Protein AF-A0A8C8ZAE6-F1 (afdb_monomer_lite)

InterPro domains:
  IPR008676 MRG [PTHR10880] (41-238)
  IPR026541 MRG domain [PF05712] (52-228)
  IPR038217 MRG, C-terminal domain superfamily [G3DSA:1.10.274.30] (67-239)

Secondary structure (DSSP, 8-state):
--------------------PPPPPPP-------------------PPP--------TTS--HHHHHTSPP------GGGHHHHHHHHHHHHTS-EEE-SS-SSBHHHHHHHHHHHHHHH---HHHHHHHHHHHHHHHHHHHHHIIIII--GGGHHHHHHHHHH-TT--HHHH-BHHHHHHHHHHHHHHHTTS---HHHHHHHHHHHHHHHHHHHHTHHHH--GGGEEEPPHHHHHHH-

Sequence (239 aa):
MRGAAPGKKTSGLQQKNVEVLPPPAALKHTFVAPGNGDGGSTSETPQPPRKKRARADPTVENEETFMNRVEVKVKIPEELKPWLVDDWDLITRQKQLFYLPAKKNVDSILEDYANYKKSRGNTDNKEYAVNEVVAGIKEYFNVMLGTQLLYKFERPQYAEILADHPDAPMSQVYGAPHLLRLFVRIGAMLAYTPLDEKSLALLLNYLHDFLKYLAKNSATLFSASDYEVAPPEYHRKAV

Radius of gyration: 27.78 Å; chains: 1; bounding box: 90×70×71 Å

Organism: Prolemur simus (NCBI:txid1328070)

pLDDT: mean 78.43, std 25.28, range [27.81, 98.69]

Structure (mmCIF, N/CA/C/O backbone):
data_AF-A0A8C8ZAE6-F1
#
_entry.id   AF-A0A8C8ZAE6-F1
#
loop_
_atom_site.group_PDB
_atom_site.id
_atom_site.type_symbol
_atom_site.label_atom_id
_atom_site.label_alt_id
_atom_site.label_comp_id
_atom_site.label_asym_id
_atom_site.label_entity_id
_atom_site.label_seq_id
_atom_site.pdbx_PDB_ins_code
_atom_site.Cartn_x
_atom_site.Cartn_y
_atom_site.Cartn_z
_atom_site.occupancy
_atom_site.B_iso_or_equiv
_atom_site.auth_seq_id
_atom_site.auth_comp_id
_atom_site.auth_asym_id
_atom_site.auth_atom_id
_atom_site.pdbx_PDB_model_num
ATOM 1 N N . MET A 1 1 ? 70.962 15.518 14.068 1.00 41.28 1 MET A N 1
ATOM 2 C CA . MET A 1 1 ? 70.310 15.072 12.814 1.00 41.28 1 MET A CA 1
ATOM 3 C C . MET A 1 1 ? 68.835 14.838 13.137 1.00 41.28 1 MET A C 1
ATOM 5 O O . MET A 1 1 ? 68.542 13.876 13.819 1.00 41.28 1 MET A O 1
ATOM 9 N N . ARG A 1 2 ? 67.938 15.833 13.060 1.00 39.47 2 ARG A N 1
ATOM 10 C CA . ARG A 1 2 ? 67.124 16.240 11.888 1.00 39.47 2 ARG A CA 1
ATOM 11 C C . ARG A 1 2 ? 66.843 15.111 10.888 1.00 39.47 2 ARG A C 1
ATOM 13 O O . ARG A 1 2 ? 67.758 14.671 10.208 1.00 39.47 2 ARG A O 1
ATOM 20 N N . GLY A 1 3 ? 65.566 14.743 10.784 1.00 35.16 3 GLY A N 1
ATOM 21 C CA . GLY A 1 3 ? 65.001 13.873 9.754 1.00 35.16 3 GLY A CA 1
ATOM 22 C C . GLY A 1 3 ? 63.481 13.805 9.904 1.00 35.16 3 GLY A C 1
ATOM 23 O O . GLY A 1 3 ? 62.972 12.977 10.645 1.00 35.16 3 GLY A O 1
ATOM 24 N N . ALA A 1 4 ? 62.784 14.743 9.262 1.00 34.44 4 ALA A N 1
ATOM 25 C CA . ALA A 1 4 ? 61.329 14.855 9.195 1.00 34.44 4 ALA A CA 1
ATOM 26 C C . ALA A 1 4 ? 60.795 14.232 7.894 1.00 34.44 4 ALA A C 1
ATOM 28 O O . ALA A 1 4 ? 61.466 14.352 6.872 1.00 34.44 4 ALA A O 1
ATOM 29 N N . ALA A 1 5 ? 59.583 13.661 7.925 1.00 41.69 5 ALA A N 1
ATOM 30 C CA . ALA A 1 5 ? 58.659 13.478 6.791 1.00 41.69 5 ALA A CA 1
ATOM 31 C C . ALA A 1 5 ? 57.352 12.793 7.269 1.00 41.69 5 ALA A C 1
ATOM 33 O O . ALA A 1 5 ? 57.394 12.075 8.266 1.00 41.69 5 ALA A O 1
ATOM 34 N N . PRO A 1 6 ? 56.232 12.846 6.520 1.00 45.19 6 PRO A N 1
ATOM 35 C CA . PRO A 1 6 ? 55.719 13.955 5.716 1.00 45.19 6 PRO A CA 1
ATOM 36 C C . PRO A 1 6 ? 54.216 14.235 5.965 1.00 45.19 6 PRO A C 1
ATOM 38 O O . PRO A 1 6 ? 53.450 13.393 6.432 1.00 45.19 6 PRO A O 1
ATOM 41 N N . GLY A 1 7 ? 53.786 15.446 5.601 1.00 33.97 7 GLY A N 1
ATOM 42 C CA . GLY A 1 7 ? 52.396 15.893 5.672 1.00 33.97 7 GLY A CA 1
ATOM 43 C C . GLY A 1 7 ? 51.478 15.242 4.631 1.00 33.97 7 GLY A C 1
ATOM 44 O O . GLY A 1 7 ? 51.861 15.024 3.481 1.00 33.97 7 GLY A O 1
ATOM 45 N N . LYS A 1 8 ? 50.226 14.996 5.032 1.00 39.09 8 LYS A N 1
ATOM 46 C CA . LYS A 1 8 ? 49.119 14.675 4.127 1.00 39.09 8 LYS A CA 1
ATOM 47 C C . LYS A 1 8 ? 48.299 15.934 3.860 1.00 39.09 8 LYS A C 1
ATOM 49 O O . LYS A 1 8 ? 47.669 16.485 4.756 1.00 39.09 8 LYS A O 1
ATOM 54 N N . LYS A 1 9 ? 48.336 16.362 2.597 1.00 35.44 9 LYS A N 1
ATOM 55 C CA . LYS A 1 9 ? 47.438 17.344 1.987 1.00 35.44 9 LYS A CA 1
ATOM 56 C C . LYS A 1 9 ? 46.021 16.765 1.956 1.00 35.44 9 LYS A C 1
ATOM 58 O O . LYS A 1 9 ? 45.820 15.711 1.358 1.00 35.44 9 LYS A O 1
ATOM 63 N N . THR A 1 10 ? 45.050 17.454 2.542 1.00 35.91 10 THR A N 1
ATOM 64 C CA . THR A 1 10 ? 43.630 17.245 2.242 1.00 35.91 10 THR A CA 1
ATOM 65 C C . THR A 1 10 ? 43.223 18.264 1.183 1.00 35.91 10 THR A C 1
ATOM 67 O O . THR A 1 10 ? 43.249 19.475 1.388 1.00 35.91 10 THR A O 1
ATOM 70 N N . SER A 1 11 ? 42.943 17.754 -0.011 1.00 36.69 11 SER A N 1
ATOM 71 C CA . SER A 1 11 ? 42.394 18.490 -1.144 1.00 36.69 11 SER A CA 1
ATOM 72 C C . SER A 1 11 ? 40.957 18.919 -0.846 1.00 36.69 11 SER A C 1
ATOM 74 O O . SER A 1 11 ? 40.130 18.083 -0.483 1.00 36.69 11 SER A O 1
ATOM 76 N N . GLY A 1 12 ? 40.664 20.208 -1.023 1.00 31.75 12 GLY A N 1
ATOM 77 C CA . GLY A 1 12 ? 39.308 20.742 -0.963 1.00 31.75 12 GLY A CA 1
ATOM 78 C C . GLY A 1 12 ? 38.432 20.166 -2.075 1.00 31.75 12 GLY A C 1
ATOM 79 O O . GLY A 1 12 ? 38.809 20.199 -3.246 1.00 31.75 12 GLY A O 1
ATOM 80 N N . LEU A 1 13 ? 37.260 19.648 -1.705 1.00 34.03 13 LEU A N 1
ATOM 81 C CA . LEU A 1 13 ? 36.180 19.386 -2.651 1.00 34.03 13 LEU A CA 1
ATOM 82 C C . LEU A 1 13 ? 35.333 20.651 -2.779 1.00 34.03 13 LEU A C 1
ATOM 84 O O . LEU A 1 13 ? 34.629 21.058 -1.858 1.00 34.03 13 LEU A O 1
ATOM 88 N N . GLN A 1 14 ? 35.435 21.263 -3.949 1.00 34.16 14 GLN A N 1
ATOM 89 C CA . GLN A 1 14 ? 34.612 22.369 -4.399 1.00 34.16 14 GLN A CA 1
ATOM 90 C C . GLN A 1 14 ? 33.238 21.815 -4.803 1.00 34.16 14 GLN A C 1
ATOM 92 O O . GLN A 1 14 ? 33.137 20.982 -5.703 1.00 34.16 14 GLN A O 1
ATOM 97 N N . GLN A 1 15 ? 32.185 22.255 -4.112 1.00 33.84 15 GLN A N 1
ATOM 98 C CA . GLN A 1 15 ? 30.796 21.981 -4.474 1.00 33.84 15 GLN A CA 1
ATOM 99 C C . GLN A 1 15 ? 30.504 22.624 -5.836 1.00 33.84 15 GLN A C 1
ATOM 101 O O . GLN A 1 15 ? 30.487 23.848 -5.961 1.00 33.84 15 GLN A O 1
ATOM 106 N N . LYS A 1 16 ? 30.293 21.805 -6.871 1.00 36.00 16 LYS A N 1
ATOM 107 C CA . LYS A 1 16 ? 29.707 22.265 -8.133 1.00 36.00 16 LYS A CA 1
ATOM 108 C C . LYS A 1 16 ? 28.188 22.224 -8.009 1.00 36.00 16 LYS A C 1
ATOM 110 O O . LYS A 1 16 ? 27.591 21.154 -7.931 1.00 36.00 16 LYS A O 1
ATOM 115 N N . ASN A 1 17 ? 27.617 23.422 -7.986 1.00 31.23 17 ASN A N 1
ATOM 116 C CA . ASN A 1 17 ? 26.204 23.717 -8.179 1.00 31.23 17 ASN A CA 1
ATOM 117 C C . ASN A 1 17 ? 25.726 23.074 -9.492 1.00 31.23 17 ASN A C 1
ATOM 119 O O . ASN A 1 17 ? 26.316 23.326 -10.543 1.00 31.23 17 ASN A O 1
ATOM 123 N N . VAL A 1 18 ? 24.685 22.243 -9.433 1.00 33.44 18 VAL A N 1
ATOM 124 C CA . VAL A 1 18 ? 23.991 21.743 -10.625 1.00 33.44 18 VAL A CA 1
ATOM 125 C C . VAL A 1 18 ? 22.827 22.688 -10.891 1.00 33.44 18 VAL A C 1
ATOM 127 O O . VAL A 1 18 ? 21.880 22.765 -10.114 1.00 33.44 18 VAL A O 1
ATOM 130 N N . GLU A 1 19 ? 22.957 23.448 -11.969 1.00 31.70 19 GLU A N 1
ATOM 131 C CA . GLU A 1 19 ? 21.953 24.364 -12.496 1.00 31.70 19 GLU A CA 1
ATOM 132 C C . GLU A 1 19 ? 20.791 23.551 -13.090 1.00 31.70 19 GLU A C 1
ATOM 134 O O . GLU A 1 19 ? 20.975 22.755 -14.012 1.00 31.70 19 GLU A O 1
ATOM 139 N N . VAL A 1 20 ? 19.600 23.693 -12.506 1.00 33.47 20 VAL A N 1
ATOM 140 C CA . VAL A 1 20 ? 18.377 23.009 -12.946 1.00 33.47 20 VAL A CA 1
ATOM 141 C C . VAL A 1 20 ? 17.722 23.851 -14.041 1.00 33.47 20 VAL A C 1
ATOM 143 O O . VAL A 1 20 ? 17.197 24.929 -13.775 1.00 33.47 20 VAL A O 1
ATOM 146 N N . LEU A 1 21 ? 17.758 23.351 -15.277 1.00 36.81 21 LEU A N 1
ATOM 147 C CA . LEU A 1 21 ? 17.016 23.904 -16.414 1.00 36.81 21 LEU A CA 1
ATOM 148 C C . LEU A 1 21 ? 15.500 23.666 -16.245 1.00 36.81 21 LEU A C 1
ATOM 150 O O . LEU A 1 21 ? 15.103 22.554 -15.884 1.00 36.81 21 LEU A O 1
ATOM 154 N N . PRO A 1 22 ? 14.639 24.662 -16.530 1.00 42.81 22 PRO A N 1
ATOM 155 C CA . PRO A 1 22 ? 13.190 24.495 -16.476 1.00 42.81 22 PRO A CA 1
ATOM 156 C C . PRO A 1 22 ? 12.644 23.711 -17.692 1.00 42.81 22 PRO A C 1
ATOM 158 O O . PRO A 1 22 ? 13.258 23.719 -18.763 1.00 42.81 22 PRO A O 1
ATOM 161 N N . PRO A 1 23 ? 11.486 23.036 -17.551 1.00 38.66 23 PRO A N 1
ATOM 162 C CA . PRO A 1 23 ? 10.911 22.189 -18.595 1.00 38.66 23 PRO A CA 1
ATOM 163 C C . PRO A 1 23 ? 10.315 22.998 -19.768 1.00 38.66 23 PRO A C 1
ATOM 165 O O . PRO A 1 23 ? 9.857 24.127 -19.573 1.00 38.66 23 PRO A O 1
ATOM 168 N N . PRO A 1 24 ? 10.286 22.430 -20.992 1.00 37.03 24 PRO A N 1
ATOM 169 C CA . PRO A 1 24 ? 9.825 23.127 -22.190 1.00 37.03 24 PRO A CA 1
ATOM 170 C C . PRO A 1 24 ? 8.299 23.300 -22.216 1.00 37.03 24 PRO A C 1
ATOM 172 O O . PRO A 1 24 ? 7.537 22.390 -21.892 1.00 37.03 24 PRO A O 1
ATOM 175 N N . ALA A 1 25 ? 7.863 24.490 -22.638 1.00 38.75 25 ALA A N 1
ATOM 176 C CA . ALA A 1 25 ? 6.463 24.876 -22.767 1.00 38.75 25 ALA A CA 1
ATOM 177 C C . ALA A 1 25 ? 5.723 24.041 -23.829 1.00 38.75 25 ALA A C 1
ATOM 179 O O . ALA A 1 25 ? 6.201 23.857 -24.949 1.00 38.75 25 ALA A O 1
ATOM 180 N N . ALA A 1 26 ? 4.524 23.574 -23.475 1.00 33.00 26 ALA A N 1
ATOM 181 C CA . ALA A 1 26 ? 3.636 22.825 -24.353 1.00 33.00 26 ALA A CA 1
ATOM 182 C C . ALA A 1 26 ? 3.187 23.658 -25.571 1.00 33.00 26 ALA A C 1
ATOM 184 O O . ALA A 1 26 ? 2.663 24.768 -25.444 1.00 33.00 26 ALA A O 1
ATOM 185 N N . LEU A 1 27 ? 3.374 23.072 -26.754 1.00 32.62 27 LEU A N 1
ATOM 186 C CA . LEU A 1 27 ? 2.912 23.549 -28.055 1.00 32.62 27 LEU A CA 1
ATOM 187 C C . LEU A 1 27 ? 1.379 23.643 -28.090 1.00 32.62 27 LEU A C 1
ATOM 189 O O . LEU A 1 27 ? 0.680 22.641 -27.945 1.00 32.62 27 LEU A O 1
ATOM 193 N N . LYS A 1 28 ? 0.846 24.844 -28.334 1.00 32.81 28 LYS A N 1
ATOM 194 C CA . LYS A 1 28 ? -0.568 25.044 -28.677 1.00 32.81 28 LYS A CA 1
ATOM 195 C C . LYS A 1 28 ? -0.739 24.851 -30.183 1.00 32.81 28 LYS A C 1
ATOM 197 O O . LYS A 1 28 ? -0.331 25.708 -30.960 1.00 32.81 28 LYS A O 1
ATOM 202 N N . HIS A 1 29 ? -1.352 23.743 -30.588 1.00 31.98 29 HIS A N 1
ATOM 203 C CA . HIS A 1 29 ? -1.852 23.565 -31.951 1.00 31.98 29 HIS A CA 1
ATOM 204 C C . HIS A 1 29 ? -3.151 24.366 -32.119 1.00 31.98 29 HIS A C 1
ATOM 206 O O . HIS A 1 29 ? -4.182 24.014 -31.548 1.00 31.98 29 HIS A O 1
ATOM 212 N N . THR A 1 30 ? -3.110 25.445 -32.900 1.00 30.81 30 THR A N 1
ATOM 213 C CA . THR A 1 30 ? -4.306 26.121 -33.416 1.00 30.81 30 THR A CA 1
ATOM 214 C C . THR A 1 30 ? -4.648 25.569 -34.797 1.00 30.81 30 THR A C 1
ATOM 216 O O . THR A 1 30 ? -3.820 25.554 -35.705 1.00 30.81 30 THR A O 1
ATOM 219 N N . PHE A 1 31 ? -5.884 25.097 -34.943 1.00 29.50 31 PHE A N 1
ATOM 220 C CA . PHE A 1 31 ? -6.493 24.692 -36.209 1.00 29.50 31 PHE A CA 1
ATOM 221 C C . PHE A 1 31 ? -6.904 25.953 -36.992 1.00 29.50 31 PHE A C 1
ATOM 223 O O . PHE A 1 31 ? -7.548 26.831 -36.418 1.00 29.50 31 PHE A O 1
ATOM 230 N N . VAL A 1 32 ? -6.561 26.053 -38.282 1.00 31.17 32 VAL A N 1
ATOM 231 C CA . VAL A 1 32 ? -7.052 27.113 -39.186 1.00 31.17 32 VAL A CA 1
ATOM 232 C C . VAL A 1 32 ? -7.419 26.512 -40.541 1.00 31.17 32 VAL A C 1
ATOM 234 O O . VAL A 1 32 ? -6.596 25.839 -41.155 1.00 31.17 32 VAL A O 1
ATOM 237 N N . ALA A 1 33 ? -8.629 26.815 -41.017 1.00 28.16 33 ALA A N 1
ATOM 238 C CA . ALA A 1 33 ? -9.035 26.823 -42.427 1.00 28.16 33 ALA A CA 1
ATOM 239 C C . ALA A 1 33 ? -10.330 27.672 -42.572 1.00 28.16 33 ALA A C 1
ATOM 241 O O . ALA A 1 33 ? -11.022 27.860 -41.571 1.00 28.16 33 ALA A O 1
ATOM 242 N N . PRO A 1 34 ? -10.735 28.125 -43.776 1.00 39.47 34 PRO A N 1
ATOM 243 C CA . PRO A 1 34 ? -10.047 29.137 -44.587 1.00 39.47 34 PRO A CA 1
ATOM 244 C C . PRO A 1 34 ? -10.991 30.264 -45.095 1.00 39.47 34 PRO A C 1
ATOM 246 O O . PRO A 1 34 ? -12.201 30.080 -45.175 1.00 39.47 34 PRO A O 1
ATOM 249 N N . GLY A 1 35 ? -10.413 31.382 -45.567 1.00 27.81 35 GLY A N 1
ATOM 250 C CA . GLY A 1 35 ? -10.917 32.090 -46.762 1.00 27.81 35 GLY A CA 1
ATOM 251 C C . GLY A 1 35 ? -11.422 33.545 -46.650 1.00 27.81 35 GLY A C 1
ATOM 252 O O . GLY A 1 35 ? -12.400 33.818 -45.967 1.00 27.81 35 GLY A O 1
ATOM 253 N N . ASN A 1 36 ? -10.808 34.387 -47.502 1.00 30.84 36 ASN A N 1
ATOM 254 C CA . ASN A 1 36 ? -11.275 35.613 -48.191 1.00 30.84 36 ASN A CA 1
ATOM 255 C C . ASN A 1 36 ? -11.014 37.029 -47.618 1.00 30.84 36 ASN A C 1
ATOM 257 O O . ASN A 1 36 ? -11.679 37.473 -46.693 1.00 30.84 36 ASN A O 1
ATOM 261 N N . GLY A 1 37 ? -10.167 37.782 -48.349 1.00 29.95 37 GLY A N 1
ATOM 262 C CA . GLY A 1 37 ? -10.599 38.987 -49.089 1.00 29.95 37 GLY A CA 1
ATOM 263 C C . GLY A 1 37 ? -10.326 40.386 -48.507 1.00 29.95 37 GLY A C 1
ATOM 264 O O . GLY A 1 37 ? -11.101 40.856 -47.691 1.00 29.95 37 GLY A O 1
ATOM 265 N N . ASP A 1 38 ? -9.296 41.045 -49.059 1.00 31.64 38 ASP A N 1
ATOM 266 C CA . ASP A 1 38 ? -9.090 42.490 -49.320 1.00 31.64 38 ASP A CA 1
ATOM 267 C C . ASP A 1 38 ? -9.228 43.597 -48.243 1.00 31.64 38 ASP A C 1
ATOM 269 O O . ASP A 1 38 ? -10.296 43.881 -47.719 1.00 31.64 38 ASP A O 1
ATOM 273 N N . GLY A 1 39 ? -8.137 44.377 -48.124 1.00 29.84 39 GLY A N 1
ATOM 274 C CA . GLY A 1 39 ? -8.159 45.831 -48.364 1.00 29.84 39 GLY A CA 1
ATOM 275 C C . GLY A 1 39 ? -8.361 46.808 -47.190 1.00 29.84 39 GLY A C 1
ATOM 276 O O . GLY A 1 39 ? -9.449 46.926 -46.651 1.00 29.84 39 G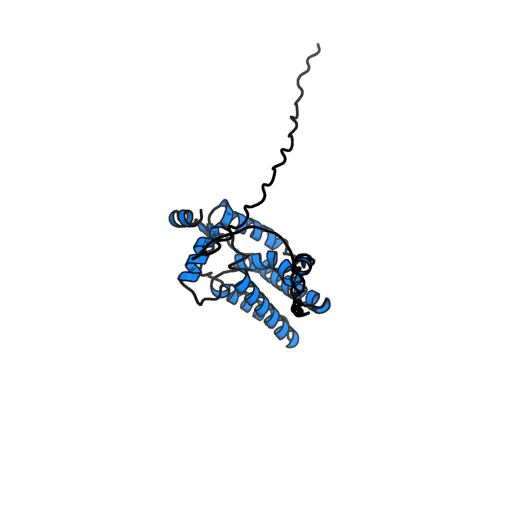LY A O 1
ATOM 277 N N . GLY A 1 40 ? -7.354 47.664 -46.944 1.00 27.83 40 GLY A N 1
ATOM 278 C CA . GLY A 1 40 ? -7.591 49.099 -46.681 1.00 27.83 40 GLY A CA 1
ATOM 279 C C . GLY A 1 40 ? -7.527 49.640 -45.238 1.00 27.83 40 GLY A C 1
ATOM 280 O O . GLY A 1 40 ? -8.463 49.524 -44.466 1.00 27.83 40 GLY A O 1
ATOM 281 N N . SER A 1 41 ? -6.408 50.319 -44.959 1.00 31.25 41 SER A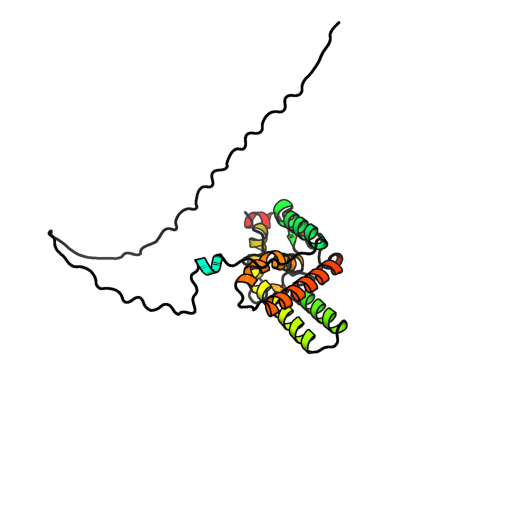 N 1
ATOM 282 C CA . SER A 1 41 ? -6.079 51.418 -44.020 1.00 31.25 41 SER A CA 1
ATOM 283 C C . SER A 1 41 ? -7.122 52.099 -43.086 1.00 31.25 41 SER A C 1
ATOM 285 O O . SER A 1 41 ? -8.259 52.364 -43.454 1.00 31.25 41 SER A O 1
ATOM 287 N N . THR A 1 42 ? -6.571 52.605 -41.964 1.00 31.38 42 THR A N 1
ATOM 288 C CA . THR A 1 42 ? -6.984 53.711 -41.049 1.00 31.38 42 THR A CA 1
ATOM 289 C C . THR A 1 42 ? -7.953 53.471 -39.866 1.00 31.38 42 THR A C 1
ATOM 291 O O . THR A 1 42 ? -9.160 53.366 -40.014 1.00 31.38 42 THR A O 1
ATOM 294 N N . SER A 1 43 ? -7.347 53.443 -38.665 1.00 36.12 43 SER A N 1
ATOM 295 C CA . SER A 1 43 ? -7.682 54.131 -37.392 1.00 36.12 43 SER A CA 1
ATOM 296 C C . SER A 1 43 ? -9.134 54.524 -37.029 1.00 36.12 43 SER A C 1
ATOM 298 O O . SER A 1 43 ? -9.664 55.462 -37.609 1.00 36.12 43 SER A O 1
ATOM 300 N N . GLU A 1 44 ? -9.676 53.918 -35.953 1.00 33.28 44 GLU A N 1
ATOM 301 C CA . GLU A 1 44 ? -10.118 54.530 -34.662 1.00 33.28 44 GLU A CA 1
ATOM 302 C C . GLU A 1 44 ? -11.295 53.786 -33.960 1.00 33.28 44 GLU A C 1
ATOM 304 O O . GLU A 1 44 ? -12.404 53.730 -34.479 1.00 33.28 44 GLU A O 1
ATOM 309 N N . THR A 1 45 ? -11.062 53.355 -32.697 1.00 40.88 45 THR A N 1
ATOM 310 C CA . THR A 1 45 ? -12.012 52.961 -31.596 1.00 40.88 45 THR A CA 1
ATOM 311 C C . THR A 1 45 ? -12.884 51.689 -31.794 1.00 40.88 45 THR A C 1
ATOM 313 O O . THR A 1 45 ? -13.029 51.285 -32.939 1.00 40.88 45 THR A O 1
ATOM 316 N N . PRO A 1 46 ? -13.466 50.986 -30.768 1.00 37.75 46 PRO A N 1
ATOM 317 C CA . PRO A 1 46 ? -13.688 51.296 -29.335 1.00 37.75 46 PRO A CA 1
ATOM 318 C C . PRO A 1 46 ? -13.374 50.148 -28.311 1.00 37.75 46 PRO A C 1
ATOM 320 O O . PRO A 1 46 ? -13.040 49.020 -28.664 1.00 37.75 46 PRO A O 1
ATOM 323 N N . GLN A 1 47 ? -13.488 50.435 -27.002 1.00 45.44 47 GLN A N 1
ATOM 324 C CA . GLN A 1 47 ? -13.297 49.479 -25.886 1.00 45.44 47 GLN A CA 1
ATOM 325 C C . GLN A 1 47 ? -14.285 48.286 -25.913 1.00 45.44 47 GLN A C 1
ATOM 327 O O . GLN A 1 47 ? -15.478 48.500 -26.137 1.00 45.44 47 GLN A O 1
ATOM 332 N N . PRO A 1 48 ? -13.856 47.047 -25.584 1.00 39.47 48 PRO A N 1
ATOM 333 C CA . PRO A 1 48 ? -14.755 45.897 -25.508 1.00 39.47 48 PRO A CA 1
ATOM 334 C C . PRO A 1 48 ? -15.496 45.787 -24.154 1.00 39.47 48 PRO A C 1
ATOM 336 O O . PRO A 1 48 ? -14.979 46.195 -23.109 1.00 39.47 48 PRO A O 1
ATOM 339 N N . PRO A 1 49 ? -16.709 45.199 -24.145 1.00 42.72 49 PRO A N 1
ATOM 340 C CA . PRO A 1 49 ? -17.612 45.195 -22.999 1.00 42.72 49 PRO A CA 1
ATOM 341 C C . PRO A 1 49 ? -17.142 44.242 -21.893 1.00 42.72 49 PRO A C 1
ATOM 343 O O . PRO A 1 49 ? -16.680 43.127 -22.145 1.00 42.72 49 PRO A O 1
ATOM 346 N N . ARG A 1 50 ? -17.317 44.674 -20.636 1.00 46.12 50 ARG A N 1
ATOM 347 C CA . ARG A 1 50 ? -17.075 43.880 -19.422 1.00 46.12 50 ARG A CA 1
ATOM 348 C C . ARG A 1 50 ? -17.837 42.550 -19.489 1.00 46.12 50 ARG A C 1
ATOM 350 O O . ARG A 1 50 ? -19.041 42.506 -19.237 1.00 46.12 50 ARG A O 1
ATOM 357 N N . LYS A 1 51 ? -17.127 41.448 -19.755 1.00 47.09 51 LYS A N 1
ATOM 358 C CA . LYS A 1 51 ? -17.631 40.091 -19.506 1.00 47.09 51 LYS A CA 1
ATOM 359 C C . LYS A 1 51 ? -17.927 39.962 -18.011 1.00 47.09 51 LYS A C 1
ATOM 361 O O . LYS A 1 51 ? -17.009 39.966 -17.191 1.00 47.09 51 LYS A O 1
ATOM 366 N N . LYS A 1 52 ? -19.212 39.849 -17.655 1.00 48.50 52 LYS A N 1
ATOM 367 C CA . LYS A 1 52 ? -19.643 39.349 -16.344 1.00 48.50 52 LYS A CA 1
ATOM 368 C C . LYS A 1 52 ? -18.988 37.980 -16.151 1.00 48.50 52 LYS A C 1
ATOM 370 O O . LYS A 1 52 ? -19.370 37.021 -16.816 1.00 48.50 52 LYS A O 1
ATOM 375 N N . ARG A 1 53 ? -17.971 37.912 -15.285 1.00 49.06 53 ARG A N 1
ATOM 376 C CA . ARG A 1 53 ? -17.422 36.650 -14.777 1.00 49.06 53 ARG A CA 1
ATOM 377 C C . ARG A 1 53 ? -18.600 35.843 -14.235 1.00 49.06 53 ARG A C 1
ATOM 379 O O . ARG A 1 53 ? -19.271 36.298 -13.308 1.00 49.06 53 ARG A O 1
ATOM 386 N N . ALA A 1 54 ? -18.864 34.687 -14.841 1.00 53.22 54 ALA A N 1
ATOM 387 C CA . ALA A 1 54 ? -19.688 33.667 -14.219 1.00 53.22 54 ALA A CA 1
ATOM 388 C C . ALA A 1 54 ? -19.094 33.413 -12.829 1.00 53.22 54 ALA A C 1
ATOM 390 O O . ALA A 1 54 ? -17.886 33.212 -12.690 1.00 53.22 54 ALA A O 1
ATOM 391 N N . ARG A 1 55 ? -19.929 33.569 -11.805 1.00 53.72 55 ARG A N 1
ATOM 392 C CA . ARG A 1 55 ? -19.560 33.366 -10.409 1.00 53.72 55 ARG A CA 1
ATOM 393 C C . ARG A 1 55 ? -19.112 31.909 -10.293 1.00 53.72 55 ARG A C 1
ATOM 395 O O . ARG A 1 55 ? -19.935 31.022 -10.490 1.00 53.72 55 ARG A O 1
ATOM 402 N N . ALA A 1 56 ? -17.815 31.688 -10.081 1.00 54.50 56 ALA A N 1
ATOM 403 C CA . ALA A 1 56 ? -17.301 30.365 -9.765 1.00 54.50 56 ALA A CA 1
ATOM 404 C C . ALA A 1 56 ? -18.051 29.850 -8.532 1.00 54.50 56 ALA A C 1
ATOM 406 O O . ALA A 1 56 ? -18.336 30.624 -7.610 1.00 54.50 56 ALA A O 1
ATOM 407 N N . ASP A 1 57 ? -18.430 28.578 -8.582 1.00 46.97 57 ASP A N 1
ATOM 408 C CA . ASP A 1 57 ? -19.101 27.888 -7.493 1.00 46.97 57 ASP A CA 1
ATOM 409 C C . ASP A 1 57 ? -18.250 28.037 -6.215 1.00 46.97 57 ASP A C 1
ATOM 411 O O . ASP A 1 57 ? -17.052 27.742 -6.259 1.00 46.97 57 ASP A O 1
ATOM 415 N N . PRO A 1 58 ? -18.798 28.539 -5.092 1.00 54.41 58 PRO A N 1
ATOM 416 C CA . PRO A 1 58 ? -18.038 28.771 -3.860 1.00 54.41 58 PRO A CA 1
ATOM 417 C C . PRO A 1 58 ? -17.469 27.492 -3.222 1.00 54.41 58 PRO A C 1
ATOM 419 O O . PRO A 1 58 ? -16.783 27.582 -2.208 1.00 54.41 58 PRO A O 1
ATOM 422 N N . THR A 1 59 ? -17.750 26.320 -3.794 1.00 60.22 59 THR A N 1
ATOM 423 C CA . THR A 1 59 ? -17.223 25.019 -3.366 1.00 60.22 59 THR A CA 1
ATOM 424 C C . THR A 1 59 ? -15.877 24.642 -3.995 1.00 60.22 59 THR A C 1
ATOM 426 O O . THR A 1 59 ? -15.232 23.714 -3.511 1.00 60.22 59 THR A O 1
ATOM 429 N N . VAL A 1 60 ? -15.416 25.345 -5.037 1.00 56.50 60 VAL A N 1
ATOM 430 C CA . VAL A 1 60 ? -14.117 25.066 -5.675 1.00 56.50 60 VAL A CA 1
ATOM 431 C C . VAL A 1 60 ? -13.052 25.990 -5.082 1.00 56.50 60 VAL A C 1
ATOM 433 O O . VAL A 1 60 ? -12.946 27.161 -5.453 1.00 56.50 60 VAL A O 1
ATOM 436 N N . GLU A 1 61 ? -12.275 25.476 -4.126 1.00 56.66 61 GLU A N 1
ATOM 437 C CA . GLU A 1 61 ? -11.123 26.190 -3.559 1.00 56.66 61 GLU A CA 1
ATOM 438 C C . GLU A 1 61 ? -10.013 26.404 -4.611 1.00 56.66 61 GLU A C 1
ATOM 440 O O . GLU A 1 61 ? -9.842 25.608 -5.533 1.00 56.66 61 GLU A O 1
ATOM 445 N N . ASN A 1 62 ? -9.250 27.497 -4.476 1.00 58.06 62 ASN A N 1
ATOM 446 C CA . ASN A 1 62 ? -8.142 27.845 -5.373 1.00 58.06 62 ASN A CA 1
ATOM 447 C C . ASN A 1 62 ? -7.029 26.774 -5.323 1.00 58.06 62 ASN A C 1
ATOM 449 O O . ASN A 1 62 ? -6.611 26.366 -4.240 1.00 58.06 62 ASN A O 1
ATOM 453 N N . GLU A 1 63 ? -6.508 26.362 -6.482 1.00 55.94 63 GLU A N 1
ATOM 454 C CA . GLU A 1 63 ? -5.543 25.255 -6.653 1.00 55.94 63 GLU A CA 1
ATOM 455 C C . GLU A 1 63 ? -4.230 25.465 -5.858 1.00 55.94 63 GLU A C 1
ATOM 457 O O . GLU A 1 63 ? -3.607 24.519 -5.378 1.00 55.94 63 GLU A O 1
ATOM 462 N N . GLU A 1 64 ? -3.843 26.719 -5.608 1.00 54.72 64 GLU A N 1
ATOM 463 C CA . GLU A 1 64 ? -2.712 27.061 -4.729 1.00 54.72 64 GLU A CA 1
ATOM 464 C C . GLU A 1 64 ? -3.015 26.862 -3.237 1.00 54.72 64 GLU A C 1
ATOM 466 O O . GLU A 1 64 ? -2.135 26.480 -2.469 1.00 54.72 64 GLU A O 1
ATOM 471 N N . THR A 1 65 ? -4.247 27.116 -2.790 1.00 57.34 65 THR A N 1
ATOM 472 C CA . THR A 1 65 ? -4.662 26.851 -1.400 1.00 57.34 65 THR A CA 1
ATOM 473 C C . THR A 1 65 ? -4.793 25.347 -1.159 1.00 57.34 65 THR A C 1
ATOM 475 O O . THR A 1 65 ? -4.500 24.866 -0.066 1.00 57.34 65 THR A O 1
ATOM 478 N N . PHE A 1 66 ? -5.145 24.604 -2.209 1.00 54.31 66 PHE A N 1
ATOM 479 C CA . PHE A 1 66 ? -5.147 23.147 -2.255 1.00 54.31 66 PHE A CA 1
ATOM 480 C C . PHE A 1 66 ? -3.724 22.584 -2.062 1.00 54.31 66 PHE A C 1
ATOM 482 O O . PHE A 1 66 ? -3.499 21.819 -1.129 1.00 54.31 66 PHE A O 1
ATOM 489 N N . MET A 1 67 ? -2.729 23.039 -2.834 1.00 55.72 67 MET A N 1
ATOM 490 C CA . MET A 1 67 ? -1.344 22.528 -2.765 1.00 55.72 67 MET A CA 1
ATOM 491 C C . MET A 1 67 ? -0.564 22.886 -1.485 1.00 55.72 67 MET A C 1
ATOM 493 O O . MET A 1 67 ? 0.448 22.253 -1.190 1.00 55.72 67 MET A O 1
ATOM 497 N N . ASN A 1 68 ? -1.008 23.887 -0.721 1.00 55.88 68 ASN A N 1
ATOM 498 C CA . ASN A 1 68 ? -0.305 24.377 0.473 1.00 55.88 68 ASN A CA 1
ATOM 499 C C . ASN A 1 68 ? -0.777 23.737 1.792 1.00 55.88 68 ASN A C 1
ATOM 501 O O . ASN A 1 68 ? -0.362 24.172 2.871 1.00 55.88 68 ASN A O 1
ATOM 505 N N . ARG A 1 69 ? -1.655 22.725 1.747 1.00 69.56 69 ARG A N 1
ATOM 506 C CA . ARG A 1 69 ? -2.111 22.047 2.966 1.00 69.56 69 ARG A CA 1
ATOM 507 C C . ARG A 1 69 ? -0.978 21.235 3.593 1.00 69.56 69 ARG A C 1
ATOM 509 O O . ARG A 1 69 ? -0.225 20.544 2.912 1.00 69.56 69 ARG A O 1
ATOM 516 N N . VAL A 1 70 ? -0.865 21.327 4.917 1.00 72.19 70 VAL A N 1
ATOM 517 C CA . VAL A 1 70 ? 0.168 20.624 5.686 1.00 72.19 70 VAL A CA 1
ATOM 518 C C . VAL A 1 70 ? -0.052 19.117 5.566 1.00 72.19 70 VAL A C 1
ATOM 520 O O . VAL A 1 70 ? -1.105 18.606 5.945 1.00 72.19 70 VAL A O 1
ATOM 523 N N . GLU A 1 71 ? 0.958 18.412 5.056 1.00 79.38 71 GLU A N 1
ATOM 524 C CA . GLU A 1 71 ? 0.939 16.958 4.922 1.00 79.38 71 GLU A CA 1
ATOM 525 C C . GLU A 1 71 ? 0.747 16.277 6.284 1.00 79.38 71 GLU A C 1
ATOM 527 O O . GLU A 1 71 ? 1.469 16.536 7.255 1.00 79.38 71 GLU A O 1
ATOM 532 N N . VAL A 1 72 ? -0.213 15.352 6.351 1.00 86.06 72 VAL A N 1
ATOM 533 C CA . VAL A 1 72 ? -0.454 14.563 7.556 1.00 86.06 72 VAL A CA 1
ATOM 534 C C . VAL A 1 72 ? 0.641 13.509 7.678 1.00 86.06 72 VAL A C 1
ATOM 536 O O . VAL A 1 72 ? 0.733 12.575 6.885 1.00 86.06 72 VAL A O 1
ATOM 539 N N . LYS A 1 73 ? 1.471 13.609 8.718 1.00 86.75 73 LYS A N 1
ATOM 540 C CA . LYS A 1 73 ? 2.591 12.681 8.905 1.00 86.75 73 LYS A CA 1
ATOM 541 C C . LYS A 1 73 ? 2.136 11.317 9.437 1.00 86.75 73 LYS A C 1
ATOM 543 O O . LYS A 1 73 ? 2.018 11.114 10.648 1.00 86.75 73 LYS A O 1
ATOM 548 N N . VAL A 1 74 ? 1.971 10.346 8.541 1.00 93.19 74 VAL A N 1
ATOM 549 C CA . VAL A 1 74 ? 1.837 8.926 8.904 1.00 93.19 74 VAL A CA 1
ATOM 550 C C . VAL A 1 74 ? 3.210 8.386 9.324 1.00 93.19 74 VAL A C 1
ATOM 552 O O . VAL A 1 74 ? 4.200 8.532 8.611 1.00 93.19 74 VAL A O 1
ATOM 555 N N . LYS A 1 75 ? 3.304 7.791 10.519 1.00 94.94 75 LYS A N 1
ATOM 556 C CA . LYS A 1 75 ? 4.567 7.266 11.055 1.00 94.94 75 LYS A CA 1
ATOM 557 C C . LYS A 1 75 ? 4.732 5.800 10.666 1.00 94.94 75 LYS A C 1
ATOM 559 O O . LYS A 1 75 ? 4.018 4.948 11.186 1.00 94.94 75 LYS A O 1
ATOM 564 N N . ILE A 1 76 ? 5.701 5.517 9.799 1.00 97.12 76 ILE A N 1
ATOM 565 C CA . ILE A 1 76 ? 6.097 4.145 9.464 1.00 97.12 76 ILE A CA 1
ATOM 566 C C . ILE A 1 76 ? 6.901 3.542 10.635 1.00 97.12 76 ILE A C 1
ATOM 568 O O . ILE A 1 76 ? 7.859 4.186 11.079 1.00 97.12 76 ILE A O 1
ATOM 572 N N . PRO A 1 77 ? 6.532 2.346 11.138 1.00 97.38 77 PRO A N 1
ATOM 573 C CA . PRO A 1 77 ? 7.311 1.604 12.130 1.00 97.38 77 PRO A CA 1
ATOM 574 C C . PRO A 1 77 ? 8.765 1.396 11.692 1.00 97.38 77 PRO A C 1
ATOM 576 O O . PRO A 1 77 ? 9.031 1.190 10.507 1.00 97.38 77 PRO A O 1
ATOM 579 N N . GLU A 1 78 ? 9.708 1.445 12.635 1.00 96.19 78 GLU A N 1
ATOM 580 C CA . GLU A 1 78 ? 11.145 1.337 12.333 1.00 96.19 78 GLU A CA 1
ATOM 581 C C . GLU A 1 78 ? 11.484 -0.009 11.686 1.00 96.19 78 GLU A C 1
ATOM 58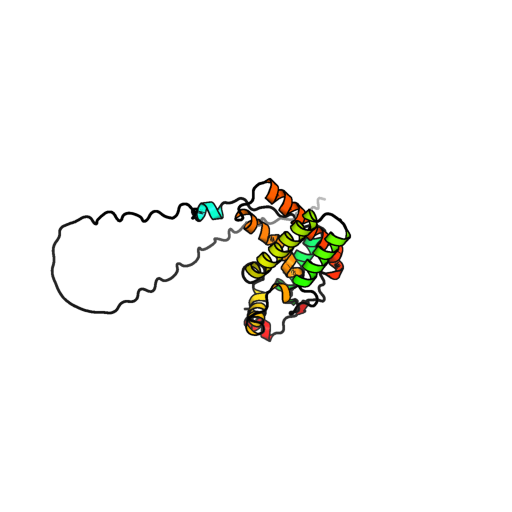3 O O . GLU A 1 78 ? 12.316 -0.075 10.790 1.00 96.19 78 GLU A O 1
ATOM 588 N N . GLU A 1 79 ? 10.762 -1.060 12.066 1.00 96.00 79 GLU A N 1
ATOM 589 C CA . GLU A 1 79 ? 10.915 -2.425 11.567 1.00 96.00 79 GLU A CA 1
ATOM 590 C C . GLU A 1 79 ? 10.550 -2.558 10.081 1.00 96.00 79 GLU A C 1
ATOM 592 O O . GLU A 1 79 ? 11.019 -3.470 9.408 1.00 96.00 79 GLU A O 1
ATOM 597 N N . LEU A 1 80 ? 9.718 -1.651 9.556 1.00 97.69 80 LEU A N 1
ATOM 598 C CA . LEU A 1 80 ? 9.275 -1.657 8.158 1.00 97.69 80 LEU A CA 1
ATOM 599 C C . LEU A 1 80 ? 10.127 -0.763 7.252 1.00 97.69 80 LEU A C 1
ATOM 601 O O . LEU A 1 80 ? 10.030 -0.858 6.030 1.00 97.69 80 LEU A O 1
ATOM 605 N N . LYS A 1 81 ? 10.973 0.103 7.817 1.00 97.38 81 LYS A N 1
ATOM 606 C CA . LYS A 1 81 ? 11.832 0.983 7.016 1.00 97.38 81 LYS A CA 1
ATOM 607 C C . LYS A 1 81 ? 12.907 0.222 6.233 1.00 97.38 81 LYS A C 1
ATOM 609 O O . LYS A 1 81 ? 13.055 0.546 5.057 1.00 97.38 81 LYS A O 1
ATOM 614 N N . PRO A 1 82 ? 13.616 -0.779 6.799 1.00 97.69 82 PRO A N 1
ATOM 615 C CA . PRO A 1 82 ? 14.548 -1.594 6.024 1.00 97.69 82 PRO A CA 1
ATOM 616 C C . PRO A 1 82 ? 13.869 -2.256 4.825 1.00 97.69 82 PRO A C 1
ATOM 618 O O . PRO A 1 82 ? 14.380 -2.162 3.718 1.00 97.69 82 PRO A O 1
ATOM 621 N N . TRP A 1 83 ? 12.653 -2.783 5.010 1.00 97.56 83 TRP A N 1
ATOM 622 C CA . TRP A 1 83 ? 11.876 -3.383 3.923 1.00 97.56 83 TRP A CA 1
ATOM 623 C C . TRP A 1 83 ? 11.568 -2.410 2.781 1.00 97.56 83 TRP A C 1
ATOM 625 O O . TRP A 1 83 ? 11.630 -2.808 1.625 1.00 97.56 83 TRP A O 1
ATOM 635 N N . LEU A 1 84 ? 11.273 -1.138 3.076 1.00 97.75 84 LEU A N 1
ATOM 636 C CA . LEU A 1 84 ? 11.082 -0.109 2.042 1.00 97.75 84 LEU A CA 1
ATOM 637 C C . LEU A 1 84 ? 12.373 0.200 1.272 1.00 97.75 84 LEU A C 1
ATOM 639 O O . LEU A 1 84 ? 12.324 0.490 0.078 1.00 97.75 84 LEU A O 1
ATOM 643 N N . VAL A 1 85 ? 13.520 0.174 1.955 1.00 97.88 85 VAL A N 1
ATOM 644 C CA . VAL A 1 85 ? 14.828 0.389 1.321 1.00 97.88 85 VAL A CA 1
ATOM 645 C C . VAL A 1 85 ? 15.190 -0.802 0.435 1.00 97.88 85 VAL A C 1
ATOM 647 O O . VAL A 1 85 ? 15.607 -0.596 -0.704 1.00 97.88 85 VAL A O 1
ATOM 650 N N . ASP A 1 86 ? 14.981 -2.021 0.928 1.00 97.56 86 ASP A N 1
ATOM 651 C CA . ASP A 1 86 ? 15.248 -3.256 0.191 1.00 97.56 86 ASP A CA 1
ATOM 652 C C . ASP A 1 86 ? 14.335 -3.380 -1.034 1.00 97.56 86 ASP A C 1
ATOM 654 O O . ASP A 1 86 ? 14.817 -3.650 -2.128 1.00 97.56 86 ASP A O 1
ATOM 658 N N . ASP A 1 87 ? 13.037 -3.104 -0.888 1.00 98.06 87 ASP A N 1
ATOM 659 C CA . ASP A 1 87 ? 12.076 -3.059 -1.997 1.00 98.06 87 ASP A CA 1
ATOM 660 C C . ASP A 1 87 ? 12.498 -2.050 -3.081 1.00 98.06 87 ASP A C 1
ATOM 662 O O . ASP A 1 87 ? 12.556 -2.375 -4.271 1.00 98.06 87 ASP A O 1
ATOM 666 N N . TRP A 1 88 ? 12.889 -0.836 -2.677 1.00 97.88 88 TRP A N 1
ATOM 667 C CA . TRP A 1 88 ? 13.426 0.150 -3.612 1.00 97.88 88 TRP A CA 1
ATOM 668 C C . TRP A 1 88 ? 14.688 -0.354 -4.329 1.00 97.88 88 TRP A C 1
ATOM 670 O O . TRP A 1 88 ? 14.812 -0.167 -5.544 1.00 97.88 88 TRP A O 1
ATOM 680 N N . ASP A 1 89 ? 15.622 -0.991 -3.620 1.00 98.00 89 ASP A N 1
ATOM 681 C CA . ASP A 1 89 ? 16.863 -1.518 -4.199 1.00 98.00 89 ASP A CA 1
ATOM 682 C C . ASP A 1 89 ? 16.593 -2.672 -5.178 1.00 98.00 89 ASP A C 1
ATOM 684 O O . ASP A 1 89 ? 17.098 -2.649 -6.307 1.00 98.00 89 ASP A O 1
ATOM 688 N N . LEU A 1 90 ? 15.731 -3.621 -4.798 1.00 98.12 90 LEU A N 1
ATOM 689 C CA . LEU A 1 90 ? 15.317 -4.763 -5.616 1.00 98.12 90 LEU A CA 1
ATOM 690 C C . LEU A 1 90 ? 14.753 -4.301 -6.963 1.00 98.12 90 LEU A C 1
ATOM 692 O O . LEU A 1 90 ? 15.224 -4.738 -8.017 1.00 98.12 90 LEU A O 1
ATOM 696 N N . ILE A 1 91 ? 13.812 -3.355 -6.949 1.00 97.50 91 ILE A N 1
ATOM 697 C CA . ILE A 1 91 ? 13.177 -2.868 -8.177 1.00 97.50 91 ILE A CA 1
ATOM 698 C C . ILE A 1 91 ? 14.110 -1.952 -8.977 1.00 97.50 91 ILE A C 1
ATOM 700 O O . ILE A 1 91 ? 14.289 -2.105 -10.190 1.00 97.50 91 ILE A O 1
ATOM 704 N N . THR A 1 92 ? 14.701 -0.945 -8.330 1.00 95.12 92 THR A N 1
ATOM 705 C CA . THR A 1 92 ? 15.362 0.142 -9.066 1.00 95.12 92 THR A CA 1
ATOM 706 C C . THR A 1 92 ? 16.807 -0.170 -9.430 1.00 95.12 92 THR A C 1
ATOM 708 O O . THR A 1 92 ? 17.245 0.225 -10.519 1.00 95.12 92 THR A O 1
ATOM 711 N N . ARG A 1 93 ? 17.540 -0.892 -8.575 1.00 95.12 93 ARG A N 1
ATOM 712 C CA . ARG A 1 93 ? 18.966 -1.197 -8.763 1.00 95.12 93 ARG A CA 1
ATOM 713 C C . ARG A 1 93 ? 19.187 -2.620 -9.251 1.00 95.12 93 ARG A C 1
ATOM 715 O O . ARG A 1 93 ? 19.903 -2.790 -10.233 1.00 95.12 93 ARG A O 1
ATOM 722 N N . GLN A 1 94 ? 18.545 -3.606 -8.631 1.00 96.31 94 GLN A N 1
ATOM 723 C CA . GLN A 1 94 ? 18.723 -5.017 -8.991 1.00 96.31 94 GLN A CA 1
ATOM 724 C C . GLN A 1 94 ? 17.860 -5.463 -10.177 1.00 96.31 94 GLN A C 1
ATOM 726 O O . GLN A 1 94 ? 18.061 -6.560 -10.689 1.00 96.31 94 GLN A O 1
ATOM 731 N N . LYS A 1 95 ? 16.946 -4.602 -10.648 1.00 96.62 95 LYS A N 1
ATOM 732 C CA . LYS A 1 95 ? 16.064 -4.868 -11.799 1.00 96.62 95 LYS A CA 1
ATOM 733 C C . LYS A 1 95 ? 15.224 -6.127 -11.609 1.00 96.62 95 LYS A C 1
ATOM 735 O O . LYS A 1 95 ? 14.960 -6.861 -12.559 1.00 96.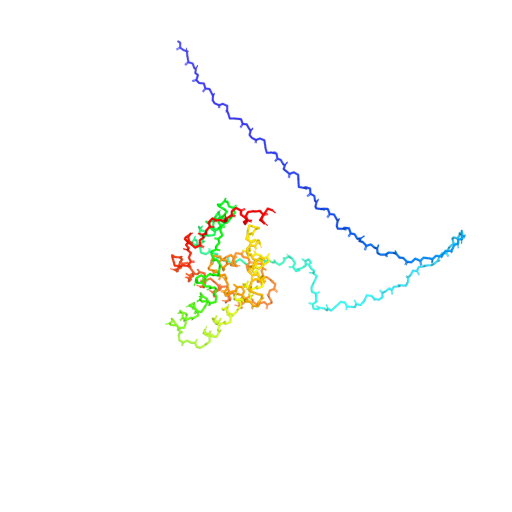62 95 LYS A O 1
ATOM 740 N N . GLN A 1 96 ? 14.804 -6.355 -10.373 1.00 97.69 96 GLN A N 1
ATOM 741 C CA . GLN A 1 96 ? 13.825 -7.373 -10.057 1.00 97.69 96 GLN A CA 1
ATOM 742 C C . GLN A 1 96 ? 12.409 -6.798 -10.150 1.00 97.69 96 GLN A C 1
ATOM 744 O O . GLN A 1 96 ? 12.212 -5.582 -10.118 1.00 97.69 96 GLN A O 1
ATOM 749 N N . LEU A 1 97 ? 11.425 -7.674 -10.284 1.00 97.88 97 LEU A N 1
ATOM 750 C CA . LEU A 1 97 ? 10.004 -7.358 -10.261 1.00 97.88 97 LEU A CA 1
ATOM 751 C C . LEU A 1 97 ? 9.316 -8.263 -9.257 1.00 97.88 97 LEU A C 1
ATOM 753 O O . LEU A 1 97 ? 9.704 -9.415 -9.088 1.00 97.88 97 LEU A O 1
ATOM 757 N N . PHE A 1 98 ? 8.281 -7.743 -8.612 1.00 98.06 98 PHE A N 1
ATOM 758 C CA . PHE A 1 98 ? 7.435 -8.549 -7.745 1.00 98.06 98 PHE A CA 1
ATOM 759 C C . PHE A 1 98 ? 6.598 -9.524 -8.586 1.00 98.06 98 PHE A C 1
ATOM 761 O O . PHE A 1 98 ? 6.102 -9.141 -9.652 1.00 98.06 98 PHE A O 1
ATOM 768 N N . TYR A 1 99 ? 6.412 -10.761 -8.117 1.00 97.25 99 TYR A N 1
ATOM 769 C CA . TYR A 1 99 ? 5.554 -11.727 -8.808 1.00 97.25 99 TYR A CA 1
ATOM 770 C C . TYR A 1 99 ? 4.095 -11.270 -8.793 1.00 97.25 99 TYR A C 1
ATOM 772 O O . TYR A 1 99 ? 3.491 -11.105 -7.730 1.00 97.25 99 TYR A O 1
ATOM 780 N N . LEU A 1 100 ? 3.516 -11.122 -9.984 1.00 96.88 100 LEU A N 1
ATOM 781 C CA . LEU A 1 100 ? 2.101 -10.828 -10.172 1.00 96.88 100 LEU A CA 1
ATOM 782 C C . LEU A 1 100 ? 1.438 -11.935 -11.008 1.00 96.88 100 LEU A C 1
ATOM 784 O O . LEU A 1 100 ? 2.049 -12.390 -11.976 1.00 96.88 100 LEU A O 1
ATOM 788 N N . PRO A 1 101 ? 0.199 -12.345 -10.675 1.00 96.75 101 PRO A N 1
ATOM 789 C CA . PRO A 1 101 ? -0.585 -11.920 -9.509 1.00 96.75 101 PRO A CA 1
ATOM 790 C C . PRO A 1 101 ? 0.029 -12.356 -8.165 1.00 96.75 101 PRO A C 1
ATOM 792 O O . PRO A 1 101 ? 0.655 -13.410 -8.057 1.00 96.75 101 PRO A O 1
ATOM 795 N N . ALA A 1 102 ? -0.141 -11.534 -7.130 1.00 97.38 102 ALA A N 1
ATOM 796 C CA . ALA A 1 102 ? 0.441 -11.757 -5.813 1.00 97.38 102 ALA A CA 1
ATOM 797 C C . ALA A 1 102 ? -0.133 -13.014 -5.142 1.00 97.38 102 ALA A C 1
ATOM 799 O O . ALA A 1 102 ? -1.349 -13.166 -5.029 1.00 97.38 102 ALA A O 1
ATOM 800 N N . LYS A 1 103 ? 0.738 -13.868 -4.582 1.00 95.25 103 LYS A N 1
ATOM 801 C CA . LYS A 1 103 ? 0.322 -15.054 -3.800 1.00 95.25 103 LYS A CA 1
ATOM 802 C C . LYS A 1 103 ? -0.581 -14.683 -2.618 1.00 95.25 103 LYS A C 1
ATOM 804 O O . LYS A 1 103 ? -1.540 -15.387 -2.318 1.00 95.25 103 LYS A O 1
ATOM 809 N N . LYS A 1 104 ? -0.255 -13.579 -1.940 1.00 97.38 104 LYS A N 1
ATOM 810 C CA . LYS A 1 104 ? -1.060 -12.967 -0.880 1.00 97.38 104 LYS A CA 1
ATOM 811 C C . LYS A 1 104 ? -1.342 -11.519 -1.275 1.00 97.38 104 LYS A C 1
ATOM 813 O O . LYS A 1 104 ? -0.479 -10.652 -1.134 1.00 97.38 104 LYS A O 1
ATOM 818 N N . ASN A 1 105 ? -2.531 -11.287 -1.823 1.00 98.25 105 ASN A N 1
ATOM 819 C CA . ASN A 1 105 ? -2.936 -9.976 -2.318 1.00 98.25 105 ASN A CA 1
ATOM 820 C C . ASN A 1 105 ? -3.402 -9.032 -1.196 1.00 98.25 105 ASN A C 1
ATOM 822 O O . ASN A 1 105 ? -3.638 -9.454 -0.059 1.00 98.25 105 ASN A O 1
ATOM 826 N N . VAL A 1 106 ? -3.527 -7.742 -1.517 1.00 98.56 106 VAL A N 1
ATOM 827 C CA . VAL A 1 106 ? -3.961 -6.701 -0.570 1.00 98.56 106 VAL A CA 1
ATOM 828 C C . VAL A 1 106 ? -5.328 -7.013 0.026 1.00 98.56 106 VAL A C 1
ATOM 830 O O . VAL A 1 106 ? -5.494 -6.871 1.235 1.00 98.56 106 VAL A O 1
ATOM 833 N N . ASP A 1 107 ? -6.277 -7.488 -0.782 1.00 98.38 107 ASP A N 1
ATOM 834 C CA . ASP A 1 107 ? -7.607 -7.884 -0.305 1.00 98.38 107 ASP A CA 1
ATOM 835 C C . ASP A 1 107 ? -7.520 -8.904 0.839 1.00 98.38 107 ASP A C 1
ATOM 837 O O . ASP A 1 107 ? -8.104 -8.689 1.902 1.00 98.38 107 ASP A O 1
ATOM 841 N N . SER A 1 108 ? -6.705 -9.945 0.663 1.00 98.31 108 SER A N 1
ATOM 842 C CA . SER A 1 108 ? -6.496 -10.982 1.675 1.00 98.31 108 SER A CA 1
ATOM 843 C C . SER A 1 108 ? -5.805 -10.445 2.933 1.00 98.31 108 SER A C 1
ATOM 845 O O . SER A 1 108 ? -6.111 -10.876 4.039 1.00 98.31 108 SER A O 1
ATOM 847 N N . ILE A 1 109 ? -4.853 -9.516 2.792 1.00 98.50 109 ILE A N 1
ATOM 848 C CA . ILE A 1 109 ? -4.141 -8.912 3.936 1.00 98.50 109 ILE A CA 1
ATOM 849 C C . ILE A 1 109 ? -5.093 -8.043 4.765 1.00 98.50 109 ILE A C 1
ATOM 851 O O . ILE A 1 109 ? -5.063 -8.064 5.997 1.00 98.50 109 ILE A O 1
ATOM 855 N N . LEU A 1 110 ? -5.935 -7.265 4.087 1.00 98.38 110 LEU A N 1
ATOM 856 C CA . LEU A 1 110 ? -6.926 -6.410 4.727 1.00 98.38 110 LEU A CA 1
ATOM 857 C C . LEU A 1 110 ? -8.003 -7.231 5.444 1.00 98.38 110 LEU A C 1
ATOM 859 O O . LEU A 1 110 ? -8.391 -6.885 6.562 1.00 98.38 110 LEU A O 1
ATOM 863 N N . GLU A 1 111 ? -8.441 -8.333 4.836 1.00 97.62 111 GLU A N 1
ATOM 864 C CA . GLU A 1 111 ? -9.365 -9.283 5.454 1.00 97.62 111 GLU A CA 1
ATOM 865 C C . GLU A 1 111 ? -8.753 -9.944 6.699 1.00 97.62 111 GLU A C 1
ATOM 867 O O . GLU A 1 111 ? -9.378 -9.945 7.765 1.00 97.62 111 GLU A O 1
ATOM 872 N N . ASP A 1 112 ? -7.509 -10.427 6.615 1.00 97.44 112 ASP A N 1
ATOM 873 C CA . ASP A 1 112 ? -6.802 -11.010 7.762 1.00 97.44 112 ASP A CA 1
ATOM 874 C C . ASP A 1 112 ? -6.696 -10.015 8.926 1.00 97.44 112 ASP A C 1
ATOM 876 O O . ASP A 1 112 ? -6.879 -10.384 10.090 1.00 97.44 112 ASP A O 1
ATOM 880 N N . TYR A 1 113 ? -6.426 -8.741 8.630 1.00 96.44 113 TYR A N 1
ATOM 881 C CA . TYR A 1 113 ? -6.394 -7.691 9.642 1.00 96.44 113 TYR A CA 1
ATOM 882 C C . TYR A 1 113 ? -7.773 -7.448 10.265 1.00 96.44 113 TYR A C 1
ATOM 884 O O . TYR A 1 113 ? -7.881 -7.401 11.493 1.00 96.44 113 TYR A O 1
ATOM 892 N N . ALA A 1 114 ? -8.829 -7.327 9.454 1.00 94.81 114 ALA A N 1
ATOM 893 C CA . ALA A 1 114 ? -10.188 -7.150 9.961 1.00 94.81 114 ALA A CA 1
ATOM 894 C C . ALA A 1 114 ? -10.568 -8.302 10.907 1.00 94.81 114 ALA A C 1
ATOM 896 O O . ALA A 1 114 ? -11.004 -8.067 12.037 1.00 94.81 114 ALA A O 1
ATOM 897 N N . ASN A 1 115 ? -10.293 -9.543 10.502 1.00 94.19 115 ASN A N 1
ATOM 898 C CA . ASN A 1 115 ? -10.535 -10.741 11.306 1.00 94.19 115 ASN A CA 1
ATOM 899 C C . ASN A 1 115 ? -9.684 -10.769 12.587 1.00 94.19 115 ASN A C 1
ATOM 901 O O . ASN A 1 115 ? -10.191 -11.069 13.674 1.00 94.19 115 ASN A O 1
ATOM 905 N N . TYR A 1 116 ? -8.411 -10.372 12.504 1.00 91.88 116 TYR A N 1
ATOM 906 C CA . TYR A 1 116 ? -7.540 -10.220 13.670 1.00 91.88 116 TYR A CA 1
ATOM 907 C C . TYR A 1 116 ? -8.123 -9.228 14.687 1.00 91.88 116 TYR A C 1
ATOM 909 O O . TYR A 1 116 ? -8.127 -9.513 15.889 1.00 91.88 116 TYR A O 1
ATOM 917 N N . LYS A 1 117 ? -8.671 -8.093 14.236 1.00 91.00 117 LYS A N 1
ATOM 918 C CA . LYS A 1 117 ? -9.303 -7.105 15.123 1.00 91.00 117 LYS A CA 1
ATOM 919 C C . LYS A 1 117 ? -10.588 -7.630 15.758 1.00 91.00 117 LYS A C 1
ATOM 921 O O . LYS A 1 117 ? -10.741 -7.453 16.967 1.00 91.00 117 LYS A O 1
ATOM 926 N N . LYS A 1 118 ? -11.442 -8.324 14.995 1.00 87.69 118 LYS A N 1
ATOM 927 C CA . LYS A 1 118 ? -12.668 -8.964 15.512 1.00 87.69 118 LYS A CA 1
ATOM 928 C C . LYS A 1 118 ? -12.360 -9.965 16.627 1.00 87.69 118 LYS A C 1
ATOM 930 O O . LYS A 1 118 ? -12.974 -9.923 17.686 1.00 87.69 118 LYS A O 1
ATOM 935 N N . SER A 1 119 ? -11.325 -10.792 16.459 1.00 86.31 119 SER A N 1
ATOM 936 C CA . SER A 1 119 ? -10.920 -11.767 17.487 1.00 86.31 119 SER A CA 1
ATOM 937 C C . SER A 1 119 ? -10.366 -11.149 18.783 1.00 86.31 119 SER A C 1
ATOM 939 O O . SER A 1 119 ? -10.305 -11.822 19.810 1.00 86.31 119 SER A O 1
ATOM 941 N N . ARG A 1 120 ? -9.935 -9.877 18.756 1.00 80.25 120 ARG A N 1
ATOM 942 C CA . ARG A 1 120 ? -9.263 -9.196 19.878 1.00 80.25 120 ARG A CA 1
ATOM 943 C C . ARG A 1 120 ? -10.127 -8.170 20.613 1.00 80.25 120 ARG A C 1
ATOM 945 O O . ARG A 1 120 ? -9.661 -7.618 21.611 1.00 80.25 120 ARG A O 1
ATOM 952 N N . GLY A 1 121 ? -11.348 -7.888 20.162 1.00 67.31 121 GLY A N 1
ATOM 953 C CA . GLY A 1 121 ? -12.221 -6.917 20.821 1.00 67.31 121 GLY A CA 1
ATOM 954 C C . GLY A 1 121 ? -13.685 -7.061 20.417 1.00 67.31 121 GLY A C 1
ATOM 955 O O . GLY A 1 121 ? -13.997 -7.080 19.237 1.00 67.31 121 GLY A O 1
ATOM 956 N N . ASN A 1 122 ? -14.570 -7.113 21.415 1.00 56.34 122 ASN A N 1
ATOM 957 C CA . ASN A 1 122 ? -15.978 -7.490 21.261 1.00 56.34 122 ASN A CA 1
ATOM 958 C C . ASN A 1 122 ? -16.933 -6.282 21.376 1.00 56.34 122 ASN A C 1
ATOM 960 O O . ASN A 1 122 ? -17.794 -6.251 22.251 1.00 56.34 122 ASN A O 1
ATOM 964 N N . THR A 1 123 ? -16.727 -5.234 20.573 1.00 70.69 123 THR A N 1
ATOM 965 C CA . THR A 1 123 ? -17.650 -4.081 20.533 1.00 70.69 123 THR A CA 1
ATOM 966 C C . THR A 1 123 ? -17.975 -3.713 19.093 1.00 70.69 123 THR A C 1
ATOM 968 O O . THR A 1 123 ? -17.073 -3.269 18.379 1.00 70.69 123 THR A O 1
ATOM 971 N N . ASP A 1 124 ? -19.248 -3.813 18.714 1.00 70.94 124 ASP A N 1
ATOM 972 C CA . ASP A 1 124 ? -19.764 -3.603 17.349 1.00 70.94 124 ASP A CA 1
ATOM 973 C C . ASP A 1 124 ? -19.298 -2.276 16.721 1.00 70.94 124 ASP A C 1
ATOM 975 O O . ASP A 1 124 ? -18.888 -2.224 15.562 1.00 70.94 124 ASP A O 1
ATOM 979 N N . ASN A 1 125 ? -19.227 -1.203 17.517 1.00 76.44 125 ASN A N 1
ATOM 980 C CA . ASN A 1 125 ? -18.755 0.109 17.053 1.00 76.44 125 ASN A CA 1
ATOM 981 C C . ASN A 1 125 ? -17.289 0.103 16.577 1.00 76.44 125 ASN A C 1
ATOM 983 O O . ASN A 1 125 ? -16.920 0.878 15.696 1.00 76.44 125 ASN A O 1
ATOM 987 N N . LYS A 1 126 ? -16.431 -0.749 17.156 1.00 81.12 126 LYS A N 1
ATOM 988 C CA . LYS A 1 126 ? -15.035 -0.892 16.704 1.00 81.12 126 LYS A CA 1
ATOM 989 C C . LYS A 1 126 ? -14.947 -1.724 15.435 1.00 81.12 126 LYS A C 1
ATOM 991 O O . LYS A 1 126 ? -14.080 -1.451 14.614 1.00 81.12 126 LYS A O 1
ATOM 996 N N . GLU A 1 127 ? -15.820 -2.713 15.273 1.00 86.50 127 GLU A N 1
ATOM 997 C CA . GLU A 1 127 ? -15.867 -3.515 14.053 1.00 86.50 127 GLU A CA 1
ATOM 998 C C . GLU A 1 127 ? -16.263 -2.656 12.851 1.00 86.50 127 GLU A C 1
ATOM 1000 O O . GLU A 1 127 ? -15.560 -2.678 11.842 1.00 86.50 127 GLU A O 1
ATOM 1005 N N . TYR A 1 128 ? -17.309 -1.832 12.989 1.00 88.69 128 TYR A N 1
ATOM 1006 C CA . TYR A 1 128 ? -17.706 -0.884 11.945 1.00 88.69 128 TYR A CA 1
ATOM 1007 C C . TYR A 1 128 ? -16.536 0.023 11.540 1.00 88.69 128 TYR A C 1
ATOM 1009 O O . TYR A 1 128 ? -16.176 0.089 10.369 1.00 88.69 128 TYR A O 1
ATOM 1017 N N . ALA A 1 129 ? -15.868 0.647 12.515 1.00 90.94 129 ALA A N 1
ATOM 1018 C CA . ALA A 1 129 ? -14.737 1.530 12.242 1.00 90.94 129 ALA A CA 1
ATOM 1019 C C . ALA A 1 129 ? -13.554 0.812 11.563 1.00 90.94 129 ALA A C 1
ATOM 1021 O O . ALA A 1 129 ? -12.906 1.387 10.692 1.00 90.94 129 ALA A O 1
ATOM 1022 N N . VAL A 1 130 ? -13.268 -0.442 11.932 1.00 93.38 130 VAL A N 1
ATOM 1023 C CA . VAL A 1 130 ? -12.221 -1.239 11.271 1.00 93.38 130 VAL A CA 1
ATOM 1024 C C . VAL A 1 130 ? -12.591 -1.526 9.818 1.00 93.38 130 VAL A C 1
ATOM 1026 O O . VAL A 1 130 ? -11.734 -1.376 8.950 1.00 93.38 130 VAL A O 1
ATOM 1029 N N . ASN A 1 131 ? -13.844 -1.896 9.547 1.00 94.06 131 ASN A N 1
ATOM 1030 C CA . ASN A 1 131 ? -14.310 -2.173 8.189 1.00 94.06 131 ASN A CA 1
ATOM 1031 C C . ASN A 1 131 ? -14.246 -0.918 7.305 1.00 94.06 131 ASN A C 1
ATOM 1033 O O . ASN A 1 131 ? -13.761 -1.005 6.180 1.00 94.06 131 ASN A O 1
ATOM 1037 N N . GLU A 1 132 ? -14.633 0.248 7.830 1.00 94.62 132 GLU A N 1
ATOM 1038 C CA . GLU A 1 132 ? -14.529 1.531 7.117 1.00 94.62 132 GLU A CA 1
ATOM 1039 C C . GLU A 1 132 ? -13.075 1.882 6.781 1.00 94.62 132 GLU A C 1
ATOM 1041 O O . GLU A 1 132 ? -12.764 2.285 5.662 1.00 94.62 132 GLU A O 1
ATOM 1046 N N . VAL A 1 133 ? -12.151 1.691 7.730 1.00 94.88 133 VAL A N 1
ATOM 1047 C CA . VAL A 1 133 ? -10.723 1.943 7.487 1.00 94.88 133 VAL A CA 1
ATOM 1048 C C . VAL A 1 133 ? -10.163 0.968 6.454 1.00 94.88 133 VAL A C 1
ATOM 1050 O O . VAL A 1 133 ? -9.413 1.380 5.573 1.00 94.88 133 VAL A O 1
ATOM 1053 N N . VAL A 1 134 ? -10.531 -0.312 6.529 1.00 97.25 134 VAL A N 1
ATOM 1054 C CA . VAL A 1 134 ? -10.128 -1.328 5.548 1.00 97.25 134 VAL A CA 1
ATOM 1055 C C . VAL A 1 134 ? -10.645 -0.985 4.150 1.00 97.25 134 VAL A C 1
ATOM 1057 O O . VAL A 1 134 ? -9.874 -1.037 3.190 1.00 97.25 134 VAL A O 1
ATOM 1060 N N . ALA A 1 135 ? -11.913 -0.588 4.034 1.00 97.38 135 ALA A N 1
ATOM 1061 C CA . ALA A 1 135 ? -12.501 -0.144 2.776 1.00 97.38 135 ALA A CA 1
ATOM 1062 C C . ALA A 1 135 ? -11.780 1.099 2.232 1.00 97.38 135 ALA A C 1
ATOM 1064 O O . ALA A 1 135 ? -11.399 1.124 1.064 1.00 97.38 135 ALA A O 1
ATOM 1065 N N . GLY A 1 136 ? -11.495 2.079 3.094 1.00 96.31 136 GLY A N 1
ATOM 1066 C CA . GLY A 1 136 ? -10.739 3.275 2.730 1.00 96.31 136 GLY A CA 1
ATOM 1067 C C . GLY A 1 136 ? -9.333 2.954 2.223 1.00 96.31 136 GLY A C 1
ATOM 1068 O O . GLY A 1 136 ? -8.942 3.433 1.163 1.00 96.31 136 GLY A O 1
ATOM 1069 N N . ILE A 1 137 ? -8.576 2.104 2.928 1.00 97.88 137 ILE A N 1
ATOM 1070 C CA . ILE A 1 137 ? -7.237 1.677 2.487 1.00 97.88 137 ILE A CA 1
ATOM 1071 C C . ILE A 1 137 ? -7.315 0.993 1.118 1.00 97.88 137 ILE A C 1
ATOM 1073 O O . ILE A 1 137 ? -6.492 1.290 0.252 1.00 97.88 137 ILE A O 1
ATOM 1077 N N . LYS A 1 138 ? -8.299 0.109 0.907 1.00 98.38 138 LYS A N 1
ATOM 1078 C CA . LYS A 1 138 ? -8.508 -0.576 -0.376 1.00 98.38 138 LYS A CA 1
ATOM 1079 C C . LYS A 1 138 ? -8.771 0.415 -1.511 1.00 98.38 138 LYS A C 1
ATOM 1081 O O . LYS A 1 138 ? -8.141 0.316 -2.561 1.00 98.38 138 LYS A O 1
ATOM 1086 N N . GLU A 1 139 ? -9.658 1.379 -1.291 1.00 97.06 139 GLU A N 1
ATOM 1087 C CA . GLU A 1 139 ? -10.016 2.381 -2.296 1.00 97.06 139 GLU A CA 1
ATOM 1088 C C . GLU A 1 139 ? -8.818 3.268 -2.653 1.00 97.06 139 GLU A C 1
ATOM 1090 O O . GLU A 1 139 ? -8.460 3.407 -3.824 1.00 97.06 139 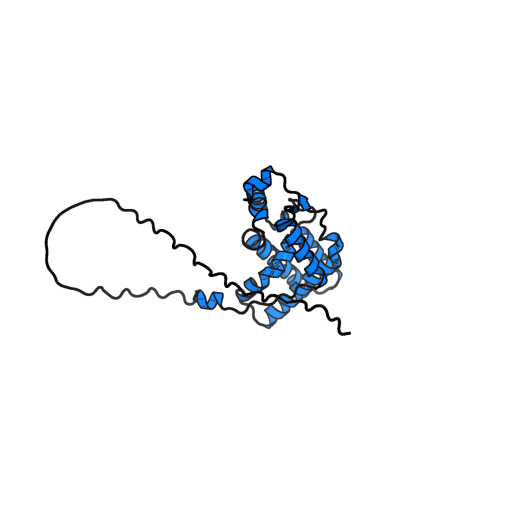GLU A O 1
ATOM 1095 N N . TYR A 1 140 ? -8.116 3.780 -1.636 1.00 96.38 140 TYR A N 1
ATOM 1096 C CA . TYR A 1 140 ? -6.885 4.539 -1.839 1.00 96.38 140 TYR A CA 1
ATOM 1097 C C . TYR A 1 140 ? -5.837 3.723 -2.595 1.00 96.38 140 TYR A C 1
ATOM 1099 O O . TYR A 1 140 ? -5.190 4.248 -3.498 1.00 96.38 140 TYR A O 1
ATOM 1107 N N . PHE A 1 141 ? -5.679 2.441 -2.267 1.00 98.44 141 PHE A N 1
ATOM 1108 C CA . PHE A 1 141 ? -4.748 1.568 -2.967 1.00 98.44 141 PHE A CA 1
ATOM 1109 C C . PHE A 1 141 ? -5.102 1.425 -4.452 1.00 98.44 141 PHE A C 1
ATOM 1111 O O . PHE A 1 141 ? -4.237 1.627 -5.305 1.00 98.44 141 PHE A O 1
ATOM 1118 N N . ASN A 1 142 ? -6.369 1.143 -4.766 1.00 97.88 142 ASN A N 1
ATOM 1119 C CA . ASN A 1 142 ? -6.838 0.973 -6.142 1.00 97.88 142 ASN A CA 1
ATOM 1120 C C . ASN A 1 142 ? -6.649 2.240 -6.986 1.00 97.88 142 ASN A C 1
ATOM 1122 O O . ASN A 1 142 ? -6.186 2.153 -8.122 1.00 97.88 142 ASN A O 1
ATOM 1126 N N . VAL A 1 143 ? -6.928 3.416 -6.418 1.00 96.06 143 VAL A N 1
ATOM 1127 C CA . VAL A 1 143 ? -6.772 4.705 -7.111 1.00 96.06 143 VAL A CA 1
ATOM 1128 C C . VAL A 1 143 ? -5.301 5.115 -7.243 1.00 96.06 143 VAL A C 1
ATOM 1130 O O . VAL A 1 143 ? -4.877 5.643 -8.276 1.00 96.06 143 VAL A O 1
ATOM 1133 N N . MET A 1 144 ? -4.496 4.899 -6.201 1.00 96.31 144 MET A N 1
ATOM 1134 C CA . MET A 1 144 ? -3.128 5.417 -6.148 1.00 96.31 144 MET A CA 1
ATOM 1135 C C . MET A 1 144 ? -2.096 4.490 -6.779 1.00 96.31 144 MET A C 1
ATOM 1137 O O . MET A 1 144 ? -1.022 4.980 -7.137 1.00 96.31 144 MET A O 1
ATOM 1141 N N . LEU A 1 145 ? -2.368 3.187 -6.931 1.00 97.94 145 LEU A N 1
ATOM 1142 C CA . LEU A 1 145 ? -1.355 2.247 -7.413 1.00 97.94 145 LEU A CA 1
ATOM 1143 C C . LEU A 1 145 ? -0.762 2.713 -8.748 1.00 97.94 145 LEU A C 1
ATOM 1145 O O . LEU A 1 145 ? 0.436 2.984 -8.838 1.00 97.94 145 LEU A O 1
ATOM 1149 N N . GLY A 1 146 ? -1.613 2.875 -9.759 1.00 95.88 146 GLY A N 1
ATOM 1150 C CA . GLY A 1 146 ? -1.198 3.214 -11.117 1.00 95.88 146 GLY A CA 1
ATOM 1151 C C . GLY A 1 146 ? -0.591 4.609 -11.279 1.00 95.88 146 GLY A C 1
ATOM 1152 O O . GLY A 1 146 ? -0.044 4.899 -12.344 1.00 95.88 146 GLY A O 1
ATOM 1153 N N . THR A 1 147 ? -0.659 5.475 -10.267 1.00 94.25 147 THR A N 1
ATOM 1154 C CA . THR A 1 147 ? -0.232 6.881 -10.364 1.00 94.25 147 THR A CA 1
ATOM 1155 C C . THR A 1 147 ? 0.927 7.236 -9.436 1.00 94.25 147 THR A C 1
ATOM 1157 O O . THR A 1 147 ? 1.776 8.035 -9.822 1.00 94.25 147 THR A O 1
ATOM 1160 N N . GLN A 1 148 ? 0.996 6.647 -8.238 1.00 94.69 148 GLN A N 1
ATOM 1161 C CA . GLN A 1 148 ? 1.895 7.109 -7.172 1.00 94.69 148 GLN A CA 1
ATOM 1162 C C . GLN A 1 148 ? 2.712 6.004 -6.486 1.00 94.69 148 GLN A C 1
ATOM 1164 O O . GLN A 1 148 ? 3.685 6.328 -5.799 1.00 94.69 148 GLN A O 1
ATOM 1169 N N . LEU A 1 149 ? 2.343 4.723 -6.632 1.00 97.88 149 LEU A N 1
ATOM 1170 C CA . LEU A 1 149 ? 2.957 3.627 -5.855 1.00 97.88 149 LEU A CA 1
ATOM 1171 C C . LEU A 1 149 ? 3.948 2.762 -6.648 1.00 97.88 149 LEU A C 1
ATOM 1173 O O . LEU A 1 149 ? 4.631 1.921 -6.060 1.00 97.88 149 LEU A O 1
ATOM 1177 N N . LEU A 1 150 ? 4.041 2.965 -7.962 1.00 98.00 150 LEU A N 1
ATOM 1178 C CA . LEU A 1 150 ? 4.917 2.200 -8.850 1.00 98.00 150 LEU A CA 1
ATOM 1179 C C . LEU A 1 150 ? 6.181 2.984 -9.200 1.00 98.00 150 LEU A C 1
ATOM 1181 O O . LEU A 1 150 ? 6.123 4.161 -9.564 1.00 98.00 150 LEU A O 1
ATOM 1185 N N . TYR A 1 151 ? 7.326 2.312 -9.162 1.00 97.81 151 TYR A N 1
ATOM 1186 C CA . TYR A 1 151 ? 8.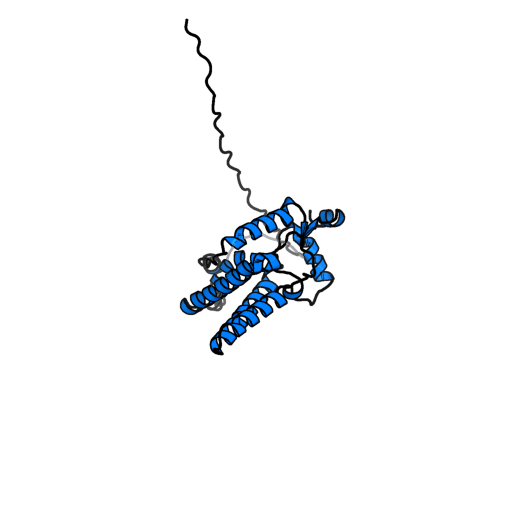569 2.841 -9.706 1.00 97.81 151 TYR A CA 1
ATOM 1187 C C . TYR A 1 151 ? 8.546 2.824 -11.238 1.00 97.81 151 TYR A C 1
ATOM 1189 O O . TYR A 1 151 ? 7.798 2.074 -11.868 1.00 97.81 151 TYR A O 1
ATOM 1197 N N . LYS A 1 152 ? 9.425 3.618 -11.871 1.00 96.31 152 LYS A N 1
ATOM 1198 C CA . LYS A 1 152 ? 9.524 3.684 -13.343 1.00 96.31 152 LYS A CA 1
ATOM 1199 C C . LYS A 1 152 ? 9.719 2.292 -13.974 1.00 96.31 152 LYS A C 1
ATOM 1201 O O . LYS A 1 152 ? 9.162 2.020 -15.030 1.00 96.31 152 LYS A O 1
ATOM 1206 N N . PHE A 1 153 ? 10.474 1.410 -13.316 1.00 97.25 153 PHE A N 1
ATOM 1207 C CA . PHE A 1 153 ? 10.768 0.070 -13.830 1.00 97.25 153 PHE A CA 1
ATOM 1208 C C . PHE A 1 153 ? 9.561 -0.884 -13.806 1.00 97.25 153 PHE A C 1
ATOM 1210 O O . PHE A 1 153 ? 9.523 -1.821 -14.591 1.00 97.25 153 PHE A O 1
ATOM 1217 N N . GLU A 1 154 ? 8.543 -0.630 -12.980 1.00 97.81 154 GLU A N 1
ATOM 1218 C CA . GLU A 1 154 ? 7.326 -1.460 -12.886 1.00 97.81 154 GLU A CA 1
ATOM 1219 C C . GLU A 1 154 ? 6.249 -1.050 -13.907 1.00 97.81 154 GLU A C 1
ATOM 1221 O O . GLU A 1 154 ? 5.216 -1.704 -14.027 1.00 97.81 154 GLU A O 1
ATOM 1226 N N . ARG A 1 155 ? 6.457 0.047 -14.654 1.00 97.31 155 ARG A N 1
ATOM 1227 C CA . ARG A 1 155 ? 5.449 0.586 -15.584 1.00 97.31 155 ARG A CA 1
ATOM 1228 C C . ARG A 1 155 ? 5.060 -0.387 -16.701 1.00 97.31 155 ARG A C 1
ATOM 1230 O O . ARG A 1 155 ? 3.861 -0.472 -16.962 1.00 97.31 155 ARG A O 1
ATOM 1237 N N . PRO A 1 156 ? 5.993 -1.120 -17.342 1.00 97.62 156 PRO A N 1
ATOM 1238 C CA . PRO A 1 156 ? 5.611 -2.126 -18.329 1.00 97.62 156 PRO A CA 1
ATOM 1239 C C . PRO A 1 156 ? 4.792 -3.271 -17.726 1.00 97.62 156 PRO A C 1
ATOM 1241 O O . PRO A 1 156 ? 3.761 -3.610 -18.290 1.00 97.62 156 PRO A O 1
ATOM 1244 N N . GLN A 1 157 ? 5.183 -3.796 -16.557 1.00 97.50 157 GLN A N 1
ATOM 1245 C CA . GLN A 1 157 ? 4.442 -4.856 -15.862 1.00 97.50 157 GLN A CA 1
ATOM 1246 C C . GLN A 1 157 ? 3.012 -4.407 -15.538 1.00 97.50 157 GLN A C 1
ATOM 1248 O O . GLN A 1 157 ? 2.060 -5.138 -15.775 1.00 97.50 157 GLN A O 1
ATOM 1253 N N . TYR A 1 158 ? 2.842 -3.177 -15.051 1.00 97.81 158 TYR A N 1
ATOM 1254 C CA . TYR A 1 158 ? 1.514 -2.617 -14.799 1.00 97.81 158 TYR A CA 1
ATOM 1255 C C . TYR A 1 158 ? 0.667 -2.499 -16.074 1.00 97.81 158 TYR A C 1
ATOM 1257 O O . TYR A 1 158 ? -0.522 -2.802 -16.051 1.00 97.81 158 TYR A O 1
ATOM 1265 N N . ALA A 1 159 ? 1.267 -2.083 -17.194 1.00 97.06 159 ALA A N 1
ATOM 1266 C CA . ALA A 1 159 ? 0.560 -2.011 -18.470 1.00 97.06 159 ALA A CA 1
ATOM 1267 C C . ALA A 1 159 ? 0.117 -3.397 -18.971 1.00 97.06 159 ALA A C 1
ATOM 1269 O O . ALA A 1 159 ? -0.981 -3.517 -19.507 1.00 97.06 159 ALA A O 1
ATOM 1270 N N . GLU A 1 160 ? 0.939 -4.430 -18.764 1.00 96.19 160 GLU A N 1
ATOM 1271 C CA . GLU A 1 160 ? 0.589 -5.826 -19.063 1.00 96.19 160 GLU A CA 1
ATOM 1272 C C . GLU A 1 160 ? -0.577 -6.303 -18.188 1.00 96.19 160 GLU A C 1
ATOM 1274 O O . GLU A 1 160 ? -1.568 -6.791 -18.719 1.00 96.19 160 GLU A O 1
ATOM 1279 N N . ILE A 1 161 ? -0.541 -6.040 -16.877 1.00 97.00 161 ILE A N 1
ATOM 1280 C CA . ILE A 1 161 ? -1.647 -6.372 -15.964 1.00 97.00 161 ILE A CA 1
ATOM 1281 C C . ILE A 1 161 ? -2.966 -5.721 -16.393 1.00 97.00 161 ILE A C 1
ATOM 1283 O O . ILE A 1 161 ? -3.999 -6.383 -16.378 1.00 97.00 161 ILE A O 1
ATOM 1287 N N . LEU A 1 162 ? -2.954 -4.445 -16.791 1.00 96.25 162 LEU A N 1
ATOM 1288 C CA . LEU A 1 162 ? -4.167 -3.775 -17.271 1.00 96.25 162 LEU A CA 1
ATOM 1289 C C . LEU A 1 162 ? -4.700 -4.367 -18.583 1.00 96.25 162 LEU A C 1
ATOM 1291 O O . LEU A 1 162 ? -5.903 -4.308 -18.827 1.00 96.25 162 LEU A O 1
ATOM 1295 N N . ALA A 1 163 ? -3.823 -4.895 -19.438 1.00 96.75 163 ALA A N 1
ATOM 1296 C CA . ALA A 1 163 ? -4.220 -5.522 -20.695 1.00 96.75 163 ALA A CA 1
ATOM 1297 C C . ALA A 1 163 ? -4.780 -6.937 -20.475 1.00 96.75 163 ALA A C 1
ATOM 1299 O O . ALA A 1 163 ? -5.799 -7.288 -21.068 1.00 96.75 163 ALA A O 1
ATOM 1300 N N . ASP A 1 164 ? -4.141 -7.719 -19.604 1.00 95.38 164 ASP A N 1
ATOM 1301 C CA . ASP A 1 164 ? -4.502 -9.112 -19.330 1.00 95.38 164 ASP A CA 1
ATOM 1302 C C . ASP A 1 164 ? -5.701 -9.227 -18.371 1.00 95.38 164 ASP A C 1
ATOM 1304 O O . ASP A 1 164 ? -6.478 -10.184 -18.436 1.00 95.38 164 ASP A O 1
ATOM 1308 N N . HIS A 1 165 ? -5.877 -8.238 -17.488 1.00 93.31 165 HIS A N 1
ATOM 1309 C CA . HIS A 1 165 ? -6.901 -8.215 -16.443 1.00 93.31 165 HIS A CA 1
ATOM 1310 C C . HIS A 1 165 ? -7.584 -6.833 -16.327 1.00 93.31 165 HIS A C 1
ATOM 1312 O O . HIS A 1 165 ? -7.476 -6.180 -15.287 1.00 93.31 165 HIS A O 1
ATOM 1318 N N . PRO A 1 166 ? -8.320 -6.375 -17.360 1.00 92.00 166 PRO A N 1
ATOM 1319 C CA . PRO A 1 166 ? -8.848 -5.006 -17.428 1.00 92.00 166 PRO A CA 1
ATOM 1320 C C . PRO A 1 166 ? -9.840 -4.652 -16.310 1.00 92.00 166 PRO A C 1
ATOM 1322 O O . PRO A 1 166 ? -9.889 -3.502 -15.879 1.00 92.00 166 PRO A O 1
ATOM 1325 N N . ASP A 1 167 ? -10.597 -5.636 -15.819 1.00 94.44 167 ASP A N 1
ATOM 1326 C CA . ASP A 1 167 ? -11.623 -5.439 -14.787 1.00 94.44 167 ASP A CA 1
ATOM 1327 C C . ASP A 1 167 ? -11.128 -5.771 -13.368 1.00 94.44 167 ASP A C 1
ATOM 1329 O O . ASP A 1 167 ? -11.871 -5.625 -12.395 1.00 94.44 167 ASP A O 1
ATOM 1333 N N . ALA A 1 168 ? -9.887 -6.252 -13.223 1.00 94.81 168 ALA A N 1
ATOM 1334 C CA . ALA A 1 168 ? -9.371 -6.658 -11.923 1.00 94.81 168 ALA A CA 1
ATOM 1335 C C . ALA A 1 168 ? -8.954 -5.428 -11.100 1.00 94.81 168 ALA A C 1
ATOM 1337 O O . ALA A 1 168 ? -8.103 -4.649 -11.542 1.00 94.81 168 ALA A O 1
ATOM 1338 N N . PRO A 1 169 ? -9.480 -5.248 -9.875 1.00 97.31 169 PRO A N 1
ATOM 1339 C CA . PRO A 1 169 ? -8.990 -4.205 -8.995 1.00 97.31 169 PRO A CA 1
ATOM 1340 C C . PRO A 1 169 ? -7.548 -4.509 -8.591 1.00 97.31 169 PRO A C 1
ATOM 1342 O O . PRO A 1 169 ? -7.161 -5.650 -8.322 1.00 97.31 169 PRO A O 1
ATOM 1345 N N . MET A 1 170 ? -6.744 -3.460 -8.492 1.00 97.88 170 MET A N 1
ATOM 1346 C CA . MET A 1 170 ? -5.323 -3.580 -8.183 1.00 97.88 170 MET A CA 1
ATOM 1347 C C . MET A 1 170 ? -5.062 -4.244 -6.826 1.00 97.88 170 MET A C 1
ATOM 1349 O O . MET A 1 170 ? -4.060 -4.941 -6.666 1.00 97.88 170 MET A O 1
ATOM 1353 N N . SER A 1 171 ? -5.983 -4.106 -5.871 1.00 98.31 171 SER A N 1
ATOM 1354 C CA . SER A 1 171 ? -5.933 -4.769 -4.566 1.00 98.31 171 SER A CA 1
ATOM 1355 C C . SER A 1 171 ? -6.031 -6.301 -4.632 1.00 98.31 171 SER A C 1
ATOM 1357 O O . SER A 1 171 ? -5.612 -6.980 -3.694 1.00 98.31 171 SER A O 1
ATOM 1359 N N . GLN A 1 172 ? -6.532 -6.864 -5.736 1.00 98.19 172 GLN A N 1
ATOM 1360 C CA . GLN A 1 172 ? -6.562 -8.312 -5.971 1.00 98.19 172 GLN A CA 1
ATOM 1361 C C . GLN A 1 172 ? -5.314 -8.832 -6.686 1.00 98.19 172 GLN A C 1
ATOM 1363 O O . GLN A 1 172 ? -5.018 -10.023 -6.587 1.00 98.19 172 GLN A O 1
ATOM 1368 N N . VAL A 1 173 ? -4.575 -7.952 -7.367 1.00 98.25 173 VAL A N 1
ATOM 1369 C CA . VAL A 1 173 ? -3.392 -8.316 -8.157 1.00 98.25 173 VAL A CA 1
ATOM 1370 C C . VAL A 1 173 ? -2.100 -8.112 -7.371 1.00 98.25 173 VAL A C 1
ATOM 1372 O O . VAL A 1 173 ? -1.211 -8.955 -7.433 1.00 98.25 173 VAL A O 1
ATOM 1375 N N . TYR A 1 174 ? -1.985 -7.015 -6.624 1.00 98.56 174 TYR A N 1
ATOM 1376 C CA . TYR A 1 174 ? -0.759 -6.628 -5.925 1.00 98.56 174 TYR A CA 1
ATOM 1377 C C . TYR A 1 174 ? -0.747 -7.076 -4.459 1.00 98.56 174 TYR A C 1
ATOM 1379 O O . TYR A 1 174 ? -1.779 -7.434 -3.890 1.00 98.56 174 TYR A O 1
ATOM 1387 N N . GLY A 1 175 ? 0.443 -7.068 -3.849 1.00 98.25 175 GLY A N 1
ATOM 1388 C CA . GLY A 1 175 ? 0.693 -7.605 -2.509 1.00 98.25 175 GLY A CA 1
ATOM 1389 C C . GLY A 1 175 ? 1.173 -6.580 -1.477 1.00 98.25 175 GLY A C 1
ATOM 1390 O O . GLY A 1 175 ? 1.043 -5.363 -1.637 1.00 98.25 175 GLY A O 1
ATOM 1391 N N . ALA A 1 176 ? 1.749 -7.099 -0.390 1.00 98.25 176 ALA A N 1
ATOM 1392 C CA . ALA A 1 176 ? 2.169 -6.311 0.767 1.00 98.25 176 ALA A CA 1
ATOM 1393 C C . ALA A 1 176 ? 3.203 -5.202 0.474 1.00 98.25 176 ALA A C 1
ATOM 1395 O O . ALA A 1 176 ? 3.049 -4.127 1.059 1.00 98.25 176 ALA A O 1
ATOM 1396 N N . PRO A 1 177 ? 4.226 -5.385 -0.393 1.00 98.25 177 PRO A N 1
ATOM 1397 C CA . PRO A 1 177 ? 5.212 -4.330 -0.650 1.00 98.25 177 PRO A CA 1
ATOM 1398 C C . PRO A 1 177 ? 4.570 -3.051 -1.191 1.00 98.25 177 PRO A C 1
ATOM 1400 O O . PRO A 1 177 ? 4.751 -1.970 -0.631 1.00 98.25 177 PRO A O 1
ATOM 1403 N N . HIS A 1 178 ? 3.715 -3.175 -2.208 1.00 98.69 178 HIS A N 1
ATOM 1404 C CA . HIS A 1 178 ? 2.985 -2.045 -2.783 1.00 98.69 178 HIS A CA 1
ATOM 1405 C C . HIS A 1 178 ? 2.012 -1.428 -1.781 1.00 98.69 178 HIS A C 1
ATOM 1407 O O . HIS A 1 178 ? 1.888 -0.204 -1.719 1.00 98.69 178 HIS A O 1
ATOM 1413 N N . LEU A 1 179 ? 1.348 -2.253 -0.963 1.00 98.56 179 LEU A N 1
ATOM 1414 C CA . LEU A 1 179 ? 0.482 -1.761 0.108 1.00 98.56 179 LEU A CA 1
ATOM 1415 C C . LEU A 1 179 ? 1.266 -0.939 1.134 1.00 98.56 179 LEU A C 1
ATOM 1417 O O . LEU A 1 179 ? 0.783 0.092 1.587 1.00 98.56 179 LEU A O 1
ATOM 1421 N N . LEU A 1 180 ? 2.487 -1.344 1.484 1.00 98.38 180 LEU A N 1
ATOM 1422 C CA . LEU A 1 180 ? 3.330 -0.581 2.399 1.00 98.38 180 LEU A CA 1
ATOM 1423 C C . LEU A 1 180 ? 3.727 0.779 1.801 1.00 98.38 180 LEU A C 1
ATOM 1425 O O . LEU A 1 180 ? 3.702 1.788 2.512 1.00 98.38 180 LEU A O 1
ATOM 1429 N N . ARG A 1 181 ? 4.010 0.840 0.491 1.00 98.19 181 ARG A N 1
ATOM 1430 C CA . ARG A 1 181 ? 4.293 2.104 -0.216 1.00 98.19 181 ARG A CA 1
ATOM 1431 C C . ARG A 1 181 ? 3.131 3.094 -0.131 1.00 98.19 181 ARG A C 1
ATOM 1433 O O . ARG A 1 181 ? 3.381 4.298 -0.058 1.00 98.19 181 ARG A O 1
ATOM 1440 N N . LEU A 1 182 ? 1.880 2.621 -0.081 1.00 98.00 182 LEU A N 1
ATOM 1441 C CA . LEU A 1 182 ? 0.716 3.493 0.114 1.00 98.00 182 LEU A CA 1
ATOM 1442 C C . LEU A 1 182 ? 0.869 4.348 1.374 1.00 98.00 182 LEU A C 1
ATOM 1444 O O . LEU A 1 182 ? 0.665 5.555 1.312 1.00 98.00 182 LEU A O 1
ATOM 1448 N N . PHE A 1 183 ? 1.301 3.771 2.495 1.00 97.25 183 PHE A N 1
ATOM 1449 C CA . PHE A 1 183 ? 1.427 4.504 3.761 1.00 97.25 183 PHE A CA 1
ATOM 1450 C C . PHE A 1 183 ? 2.527 5.571 3.753 1.00 97.25 183 PHE A C 1
ATOM 1452 O O . PHE A 1 183 ? 2.493 6.482 4.578 1.00 97.25 183 PHE A O 1
ATOM 1459 N N . VAL A 1 184 ? 3.468 5.495 2.808 1.00 94.75 184 VAL A N 1
ATOM 1460 C CA . VAL A 1 184 ? 4.475 6.541 2.572 1.00 94.75 184 VAL A CA 1
ATOM 1461 C C . VAL A 1 184 ? 3.876 7.733 1.814 1.00 94.75 184 VAL A C 1
ATOM 1463 O O . VAL A 1 184 ? 4.370 8.846 1.951 1.00 94.75 184 VAL A O 1
ATOM 1466 N N . ARG A 1 185 ? 2.816 7.521 1.020 1.00 92.75 185 ARG A N 1
ATOM 1467 C CA . ARG A 1 185 ? 2.194 8.546 0.158 1.00 92.75 185 ARG A CA 1
ATOM 1468 C C . ARG A 1 185 ? 0.850 9.068 0.663 1.00 92.75 185 ARG A C 1
ATOM 1470 O O . ARG A 1 185 ? 0.489 10.203 0.370 1.00 92.75 185 ARG A O 1
ATOM 1477 N N . ILE A 1 186 ? 0.113 8.272 1.433 1.00 91.44 186 ILE A N 1
ATOM 1478 C CA . ILE A 1 186 ? -1.260 8.586 1.848 1.00 91.44 186 ILE A CA 1
ATOM 1479 C C . ILE A 1 186 ? -1.337 9.820 2.756 1.00 91.44 186 ILE A C 1
ATOM 1481 O O . ILE A 1 186 ? -2.358 10.496 2.772 1.00 91.44 186 ILE A O 1
ATOM 1485 N N . GLY A 1 187 ? -0.256 10.156 3.469 1.00 89.19 187 GLY A N 1
ATOM 1486 C CA . GLY A 1 187 ? -0.187 11.345 4.323 1.00 89.19 187 GLY A CA 1
ATOM 1487 C C . GLY A 1 187 ? -0.512 12.644 3.583 1.00 89.19 187 GLY A C 1
ATOM 1488 O O . GLY A 1 187 ? -1.268 13.475 4.090 1.00 89.19 187 GLY A O 1
ATOM 1489 N N . ALA A 1 188 ? -0.019 12.772 2.348 1.00 87.25 188 ALA A N 1
ATOM 1490 C CA . ALA A 1 188 ? -0.352 13.888 1.473 1.00 87.25 188 ALA A CA 1
ATOM 1491 C C . ALA A 1 188 ? -1.844 13.881 1.116 1.00 87.25 188 ALA A C 1
ATOM 1493 O O . ALA A 1 188 ? -2.494 14.915 1.205 1.00 87.25 188 ALA A O 1
ATOM 1494 N N . MET A 1 189 ? -2.414 12.715 0.799 1.00 85.44 189 MET A N 1
ATOM 1495 C CA . MET A 1 189 ? -3.827 12.586 0.421 1.00 85.44 189 MET A CA 1
ATOM 1496 C C . MET A 1 189 ? -4.794 12.929 1.563 1.00 85.44 189 MET A C 1
ATOM 1498 O O . MET A 1 189 ? -5.839 13.541 1.337 1.00 85.44 189 MET A O 1
ATOM 1502 N N . LEU A 1 190 ? -4.432 12.594 2.804 1.00 86.81 190 LEU A N 1
ATOM 1503 C CA . LEU A 1 190 ? -5.261 12.888 3.975 1.00 86.81 190 LEU A CA 1
ATOM 1504 C C . LEU A 1 190 ? -5.419 14.391 4.231 1.00 86.81 190 LEU A C 1
ATOM 1506 O O . LEU A 1 190 ? -6.452 14.795 4.756 1.00 86.81 190 LEU A O 1
ATOM 1510 N N . ALA A 1 191 ? -4.461 15.224 3.811 1.00 83.56 191 ALA A N 1
ATOM 1511 C CA . ALA A 1 191 ? -4.571 16.680 3.928 1.00 83.56 191 ALA A CA 1
ATOM 1512 C C . ALA A 1 191 ? -5.727 17.261 3.083 1.00 83.56 191 ALA A C 1
ATOM 1514 O O . ALA A 1 191 ? -6.255 18.338 3.377 1.00 83.56 191 ALA A O 1
ATOM 1515 N N . TYR A 1 192 ? -6.156 16.534 2.049 1.00 81.75 192 TYR A N 1
ATOM 1516 C CA . TYR A 1 192 ? -7.254 16.926 1.164 1.00 81.75 192 TYR A CA 1
ATOM 1517 C C . TYR A 1 192 ? -8.609 16.361 1.597 1.00 81.75 192 TYR A C 1
ATOM 1519 O O . TYR A 1 192 ? -9.639 16.769 1.064 1.00 81.75 192 TYR A O 1
ATOM 1527 N N . THR A 1 193 ? -8.637 15.451 2.574 1.00 84.00 193 THR A N 1
ATOM 1528 C CA . THR A 1 193 ? -9.887 14.874 3.078 1.00 84.00 193 THR A CA 1
ATOM 1529 C C . THR A 1 193 ? -10.473 15.792 4.159 1.00 84.00 193 THR A C 1
ATOM 1531 O O . THR A 1 193 ? -9.752 16.144 5.094 1.00 84.00 193 THR A O 1
ATOM 1534 N N . PRO A 1 194 ? -11.756 16.193 4.078 1.00 83.12 194 PRO A N 1
ATOM 1535 C CA . PRO A 1 194 ? -12.380 17.066 5.072 1.00 83.12 194 PRO A CA 1
ATOM 1536 C C . PRO A 1 194 ? -12.660 16.297 6.374 1.00 83.12 194 PRO A C 1
ATOM 1538 O O . PRO A 1 194 ? -13.775 15.844 6.618 1.00 83.12 194 PRO A O 1
ATOM 1541 N N . LEU A 1 195 ? -11.630 16.130 7.205 1.00 85.12 195 LEU A N 1
ATOM 1542 C CA . LEU A 1 195 ? -11.709 15.499 8.523 1.00 85.12 195 LEU A CA 1
ATOM 1543 C C . LEU A 1 195 ? -11.494 16.546 9.615 1.00 85.12 195 LEU A C 1
ATOM 1545 O O . LEU A 1 195 ? -10.565 17.349 9.539 1.00 85.12 195 LEU A O 1
ATOM 1549 N N . ASP A 1 196 ? -12.323 16.512 10.657 1.00 89.62 196 ASP A N 1
ATOM 1550 C CA . ASP A 1 196 ? -12.049 17.259 11.881 1.00 89.62 196 ASP A CA 1
ATOM 1551 C C . ASP A 1 196 ? -10.899 16.604 12.667 1.00 89.62 196 ASP A C 1
ATOM 1553 O O . ASP A 1 196 ? -10.572 15.428 12.482 1.00 89.62 196 ASP A O 1
ATOM 1557 N N . GLU A 1 197 ? -10.286 17.357 13.582 1.00 88.44 197 GLU A N 1
ATOM 1558 C CA . GLU A 1 197 ? -9.100 16.912 14.326 1.00 88.44 197 GLU A CA 1
ATOM 1559 C C . GLU A 1 197 ? -9.315 15.583 15.067 1.00 88.44 197 GLU A C 1
ATOM 1561 O O . GLU A 1 197 ? -8.405 14.750 15.128 1.00 88.44 197 GLU A O 1
ATOM 1566 N N . LYS A 1 198 ? -10.522 15.349 15.604 1.00 92.00 198 LYS A N 1
ATOM 1567 C CA . LYS A 1 198 ? -10.838 14.117 16.340 1.00 92.00 198 LYS A CA 1
ATOM 1568 C C . LYS A 1 198 ? -10.920 12.918 15.402 1.00 92.00 198 LYS A C 1
ATOM 1570 O O . LYS A 1 198 ? -10.336 11.877 15.710 1.00 92.00 198 LYS A O 1
ATOM 1575 N N . SER A 1 199 ? -11.600 13.061 14.265 1.00 91.62 199 SER A N 1
ATOM 1576 C CA . SER A 1 199 ? -11.690 11.995 13.261 1.00 91.62 199 SER A CA 1
ATOM 1577 C C . SER A 1 199 ? -10.333 11.706 12.630 1.00 91.62 199 SER A C 1
ATOM 1579 O O . SER A 1 199 ? -9.982 10.540 12.460 1.00 91.62 199 SER A O 1
ATOM 1581 N N . LEU A 1 200 ? -9.522 12.736 12.364 1.00 91.31 200 LEU A N 1
ATOM 1582 C CA . LEU A 1 200 ? -8.163 12.565 11.854 1.00 91.31 200 LEU A CA 1
ATOM 1583 C C . LEU A 1 200 ? -7.273 11.809 12.849 1.00 91.31 200 LEU A C 1
ATOM 1585 O O . LEU A 1 200 ? -6.575 10.870 12.466 1.00 91.31 200 LEU A O 1
ATOM 1589 N N . ALA A 1 201 ? -7.318 12.171 14.134 1.00 91.94 201 ALA A N 1
ATOM 1590 C CA . ALA A 1 201 ? -6.575 11.464 15.174 1.00 91.94 201 ALA A CA 1
ATOM 1591 C C . ALA A 1 201 ? -7.025 9.998 15.304 1.00 91.94 201 ALA A C 1
ATOM 1593 O O . ALA A 1 201 ? -6.189 9.100 15.436 1.00 91.94 201 ALA A O 1
ATOM 1594 N N . LEU A 1 202 ? -8.334 9.737 15.231 1.00 92.75 202 LEU A N 1
ATOM 1595 C CA . LEU A 1 202 ? -8.881 8.381 15.264 1.00 92.75 202 LEU A CA 1
ATOM 1596 C C . LEU A 1 202 ? -8.439 7.558 14.046 1.00 92.75 202 LEU A C 1
ATOM 1598 O O . LEU A 1 202 ? -7.991 6.423 14.211 1.00 92.75 202 LEU A O 1
ATOM 1602 N N . LEU A 1 203 ? -8.504 8.137 12.845 1.00 93.69 203 LEU A N 1
ATOM 1603 C CA . LEU A 1 203 ? -8.031 7.507 11.615 1.00 93.69 203 LEU A CA 1
ATOM 1604 C C . LEU A 1 203 ? -6.542 7.166 11.714 1.00 93.69 203 LEU A C 1
ATOM 1606 O O . LEU A 1 203 ? -6.159 6.026 11.463 1.00 93.69 203 LEU A O 1
ATOM 1610 N N . LEU A 1 204 ? -5.704 8.113 12.146 1.00 94.38 204 LEU A N 1
ATOM 1611 C CA . LEU A 1 204 ? -4.268 7.881 12.321 1.00 94.38 204 LEU A CA 1
ATOM 1612 C C . LEU A 1 204 ? -3.977 6.744 13.303 1.00 94.38 204 LEU A C 1
ATOM 1614 O O . LEU A 1 204 ? -3.085 5.939 13.039 1.00 94.38 204 LEU A O 1
ATOM 1618 N N . ASN A 1 205 ? -4.749 6.624 14.386 1.00 94.62 205 ASN A N 1
ATOM 1619 C CA . ASN A 1 205 ? -4.617 5.500 15.312 1.00 94.62 205 ASN A CA 1
ATOM 1620 C C . ASN A 1 205 ? -4.890 4.156 14.624 1.00 94.62 205 ASN A C 1
ATOM 1622 O O . ASN A 1 205 ? -4.131 3.210 14.835 1.00 94.62 205 ASN A O 1
ATOM 1626 N N . TYR A 1 206 ? -5.924 4.065 13.780 1.00 95.50 206 TYR A N 1
ATOM 1627 C CA . TYR A 1 206 ? -6.205 2.843 13.020 1.00 95.50 206 TYR A CA 1
ATOM 1628 C C . TYR A 1 206 ? -5.145 2.553 11.953 1.00 95.50 206 TYR A C 1
ATOM 1630 O O . TYR A 1 206 ? -4.735 1.402 11.813 1.00 95.50 206 TYR A O 1
ATOM 1638 N N . LEU A 1 207 ? -4.646 3.571 11.245 1.00 96.38 207 LEU A N 1
ATOM 1639 C CA . LEU A 1 207 ? -3.566 3.397 10.267 1.00 96.38 207 LEU A CA 1
ATOM 1640 C C . LEU A 1 207 ? -2.270 2.928 10.945 1.00 96.38 207 LEU A C 1
ATOM 1642 O O . LEU A 1 207 ? -1.590 2.037 10.441 1.00 96.38 207 LEU A O 1
ATOM 1646 N N . HIS A 1 208 ? -1.921 3.488 12.109 1.00 96.81 208 HIS A N 1
ATOM 1647 C CA . HIS A 1 208 ? -0.736 3.064 12.864 1.00 96.81 208 HIS A CA 1
ATOM 1648 C C . HIS A 1 208 ? -0.912 1.674 13.480 1.00 96.81 208 HIS A C 1
ATOM 1650 O O . HIS A 1 208 ? 0.060 0.927 13.564 1.00 96.81 208 HIS A O 1
ATOM 1656 N N . ASP A 1 209 ? -2.121 1.301 13.899 1.00 96.19 209 ASP A N 1
ATOM 1657 C CA . ASP A 1 209 ? -2.424 -0.062 14.350 1.00 96.19 209 ASP A CA 1
ATOM 1658 C C . ASP A 1 209 ? -2.283 -1.078 13.208 1.00 96.19 209 ASP A C 1
ATOM 1660 O O . ASP A 1 209 ? -1.640 -2.114 13.386 1.00 96.19 209 ASP A O 1
ATOM 1664 N N . PHE A 1 210 ? -2.768 -0.739 12.010 1.00 97.88 210 PHE A N 1
ATOM 1665 C CA . PHE A 1 210 ? -2.569 -1.550 10.812 1.00 97.88 210 PHE A CA 1
ATOM 1666 C C . PHE A 1 210 ? -1.084 -1.690 10.449 1.00 97.88 210 PHE A C 1
ATOM 1668 O O . PHE A 1 210 ? -0.597 -2.796 10.224 1.00 97.88 210 PHE A O 1
ATOM 1675 N N . LEU A 1 211 ? -0.317 -0.597 10.475 1.00 98.12 211 LEU A N 1
ATOM 1676 C CA . LEU A 1 211 ? 1.130 -0.640 10.240 1.00 98.12 211 LEU A CA 1
ATOM 1677 C C . LEU A 1 211 ? 1.865 -1.512 11.270 1.00 98.12 211 LEU A C 1
ATOM 1679 O O . LEU A 1 211 ? 2.778 -2.252 10.911 1.00 98.12 211 LEU A O 1
ATOM 1683 N N . LYS A 1 212 ? 1.451 -1.486 12.543 1.00 97.50 212 LYS A N 1
ATOM 1684 C CA . LYS A 1 212 ? 1.980 -2.402 13.569 1.00 97.50 212 LYS A CA 1
ATOM 1685 C C . LYS A 1 212 ? 1.616 -3.857 13.281 1.00 97.50 212 LYS A C 1
ATOM 1687 O O . LYS A 1 212 ? 2.432 -4.742 13.528 1.00 97.50 212 LYS A O 1
ATOM 1692 N N . TYR A 1 213 ? 0.416 -4.117 12.763 1.00 97.50 213 TYR A N 1
ATOM 1693 C CA . TYR A 1 213 ? 0.034 -5.448 12.301 1.00 97.50 213 TYR A CA 1
ATOM 1694 C C . TYR A 1 213 ? 0.935 -5.917 11.147 1.00 97.50 213 TYR A C 1
ATOM 1696 O O . TYR A 1 213 ? 1.450 -7.033 11.216 1.00 97.50 213 TYR A O 1
ATOM 1704 N N . LEU A 1 214 ? 1.212 -5.070 10.149 1.00 98.06 214 LEU A N 1
ATOM 1705 C CA . LEU A 1 214 ? 2.160 -5.403 9.076 1.00 98.06 214 LEU A CA 1
ATOM 1706 C C . LEU A 1 214 ? 3.561 -5.696 9.628 1.00 98.06 214 LEU A C 1
ATOM 1708 O O . LEU A 1 214 ? 4.164 -6.699 9.263 1.00 98.06 214 LEU A O 1
ATOM 1712 N N . ALA A 1 215 ? 4.057 -4.867 10.554 1.00 97.56 215 ALA A N 1
ATOM 1713 C CA . ALA A 1 215 ? 5.364 -5.055 11.187 1.00 97.56 215 ALA A CA 1
ATOM 1714 C C . ALA A 1 215 ? 5.458 -6.395 11.932 1.00 97.56 215 ALA A C 1
ATOM 1716 O O . ALA A 1 215 ? 6.426 -7.139 11.767 1.00 97.56 215 ALA A O 1
ATOM 1717 N N . LYS A 1 216 ? 4.418 -6.745 12.699 1.00 97.19 216 LYS A N 1
ATOM 1718 C CA . LYS A 1 216 ? 4.345 -8.008 13.444 1.00 97.19 216 LYS A CA 1
ATOM 1719 C C . LYS A 1 216 ? 4.355 -9.238 12.531 1.00 97.19 216 LYS A C 1
ATOM 1721 O O . LYS A 1 216 ? 4.898 -10.267 12.917 1.00 97.19 216 LYS A O 1
ATOM 1726 N N . ASN A 1 217 ? 3.761 -9.132 11.345 1.00 96.81 217 ASN A N 1
ATOM 1727 C CA . ASN A 1 217 ? 3.676 -10.222 10.369 1.00 96.81 217 ASN A CA 1
ATOM 1728 C C . ASN A 1 217 ? 4.704 -10.073 9.232 1.00 96.81 217 ASN A C 1
ATOM 1730 O O . ASN A 1 217 ? 4.588 -10.735 8.200 1.00 96.81 217 ASN A O 1
ATOM 1734 N N . SER A 1 218 ? 5.717 -9.221 9.413 1.00 96.06 218 SER A N 1
ATOM 1735 C CA . SER A 1 218 ? 6.641 -8.826 8.346 1.00 96.06 218 SER A CA 1
ATOM 1736 C C . SER A 1 218 ? 7.364 -10.008 7.705 1.00 96.06 218 SER A C 1
ATOM 1738 O O . SER A 1 218 ? 7.423 -10.076 6.486 1.00 96.06 218 SER A O 1
ATOM 1740 N N . ALA A 1 219 ? 7.798 -10.989 8.499 1.00 94.88 219 ALA A N 1
ATOM 1741 C CA . ALA A 1 219 ? 8.463 -12.199 8.006 1.00 94.88 219 ALA A CA 1
ATOM 1742 C C . ALA A 1 219 ? 7.606 -13.049 7.046 1.00 94.88 219 ALA A C 1
ATOM 1744 O O . ALA A 1 219 ? 8.146 -13.837 6.279 1.00 94.88 219 ALA A O 1
ATOM 1745 N N . THR A 1 220 ? 6.277 -12.919 7.110 1.00 95.31 220 THR A N 1
ATOM 1746 C CA . THR A 1 220 ? 5.345 -13.638 6.222 1.00 95.31 220 THR A CA 1
ATOM 1747 C C . THR A 1 220 ? 4.844 -12.784 5.063 1.00 95.31 220 THR A C 1
ATOM 1749 O O . THR A 1 220 ? 4.449 -13.324 4.037 1.00 95.31 220 THR A O 1
ATOM 1752 N N . LEU A 1 221 ? 4.827 -11.460 5.238 1.00 96.19 221 LEU A N 1
ATOM 1753 C CA . LEU A 1 221 ? 4.274 -10.517 4.267 1.00 96.19 221 LEU A CA 1
ATOM 1754 C C . LEU A 1 221 ? 5.334 -9.961 3.316 1.00 96.19 221 LEU A C 1
ATOM 1756 O O . LEU A 1 221 ? 5.006 -9.608 2.187 1.00 96.19 221 LEU A O 1
ATOM 1760 N N . PHE A 1 222 ? 6.585 -9.868 3.762 1.00 96.69 222 PHE A N 1
ATOM 1761 C CA . PHE A 1 222 ? 7.685 -9.323 2.983 1.00 96.69 222 PHE A CA 1
ATOM 1762 C C . PHE A 1 222 ? 8.772 -10.382 2.838 1.00 96.69 222 PHE A C 1
ATOM 1764 O O . PHE A 1 222 ? 9.327 -10.868 3.823 1.00 96.69 222 PHE A O 1
ATOM 1771 N N . SER A 1 223 ? 9.076 -10.738 1.594 1.00 95.06 223 SER A N 1
ATOM 1772 C CA . SER A 1 223 ? 10.165 -11.646 1.270 1.00 95.06 223 SER A CA 1
ATOM 1773 C C . SER A 1 223 ? 10.798 -11.263 -0.059 1.00 95.06 223 SER A C 1
ATOM 1775 O O . SER A 1 223 ? 10.105 -11.027 -1.048 1.00 95.06 223 SER A O 1
ATOM 1777 N N . ALA A 1 224 ? 12.130 -11.272 -0.108 1.00 93.94 224 ALA A N 1
ATOM 1778 C CA . ALA A 1 224 ? 12.870 -11.127 -1.360 1.00 93.94 224 ALA A CA 1
ATOM 1779 C C . ALA A 1 224 ? 12.605 -12.300 -2.324 1.00 93.94 224 ALA A C 1
ATOM 1781 O O . ALA A 1 224 ? 12.765 -12.150 -3.528 1.00 93.94 224 ALA A O 1
ATOM 1782 N N . SER A 1 225 ? 12.145 -13.453 -1.818 1.00 95.25 225 SER A N 1
ATOM 1783 C CA . SER A 1 225 ? 11.759 -14.596 -2.657 1.00 95.25 225 SER A CA 1
ATOM 1784 C C . SER A 1 225 ? 10.503 -14.349 -3.491 1.00 95.25 225 SER A C 1
ATOM 1786 O O . SER A 1 225 ? 10.178 -15.173 -4.341 1.00 95.25 225 SER A O 1
ATOM 1788 N N . ASP A 1 226 ? 9.761 -13.276 -3.208 1.00 96.12 226 ASP A N 1
ATOM 1789 C CA . ASP A 1 226 ? 8.602 -12.873 -4.002 1.00 96.12 226 ASP A CA 1
ATOM 1790 C C . ASP A 1 226 ? 8.974 -11.906 -5.140 1.00 96.12 226 ASP A C 1
ATOM 1792 O O . ASP A 1 226 ? 8.094 -11.323 -5.775 1.00 96.12 226 ASP A O 1
ATOM 1796 N N . TYR A 1 227 ? 10.272 -11.777 -5.422 1.00 97.75 227 TYR A N 1
ATOM 1797 C CA . TYR A 1 227 ? 10.807 -11.034 -6.550 1.00 97.75 227 TYR A CA 1
ATOM 1798 C C . TYR A 1 227 ? 11.563 -11.961 -7.507 1.00 97.75 227 TYR A C 1
ATOM 1800 O O . TYR A 1 227 ? 12.136 -12.976 -7.103 1.00 97.75 227 TYR A O 1
ATOM 1808 N N . GLU A 1 228 ? 11.570 -11.593 -8.785 1.00 96.44 228 GLU A N 1
ATOM 1809 C CA . GLU A 1 228 ? 12.346 -12.249 -9.837 1.00 96.44 228 GLU A CA 1
ATOM 1810 C C . GLU A 1 228 ? 13.141 -11.223 -10.632 1.00 96.44 228 GLU A C 1
ATOM 1812 O O . GLU A 1 228 ? 12.668 -10.112 -10.873 1.00 96.44 228 GLU A O 1
ATOM 1817 N N . VAL A 1 229 ? 14.334 -11.599 -11.089 1.00 96.88 229 VAL A N 1
ATOM 1818 C CA . VAL A 1 229 ? 15.093 -10.789 -12.047 1.00 96.88 229 VAL A CA 1
ATOM 1819 C C . VAL A 1 229 ? 14.286 -10.651 -13.335 1.00 96.88 229 VAL A C 1
ATOM 1821 O O . VAL A 1 229 ? 13.909 -11.649 -13.947 1.00 96.88 229 VAL A O 1
ATOM 1824 N N . ALA A 1 230 ? 14.042 -9.413 -13.764 1.00 96.25 230 ALA A N 1
ATOM 1825 C CA . ALA A 1 230 ? 13.274 -9.162 -14.971 1.00 96.25 230 ALA A CA 1
ATOM 1826 C C . ALA A 1 230 ? 14.002 -9.723 -16.210 1.00 96.25 230 ALA A C 1
ATOM 1828 O O . ALA A 1 230 ? 15.211 -9.517 -16.366 1.00 96.25 230 ALA A O 1
ATOM 1829 N N . PRO A 1 231 ? 13.289 -10.395 -17.129 1.00 94.94 231 PRO A N 1
ATOM 1830 C CA . PRO A 1 231 ? 13.912 -10.971 -18.311 1.00 94.94 231 PRO A CA 1
ATOM 1831 C C . PRO A 1 231 ? 14.406 -9.875 -19.276 1.00 94.94 231 PRO A C 1
ATOM 1833 O O . PRO A 1 231 ? 13.871 -8.758 -19.283 1.00 94.94 231 PRO A O 1
ATOM 1836 N N . PRO A 1 232 ? 15.401 -10.155 -20.139 1.00 93.25 232 PRO A N 1
ATOM 1837 C CA . PRO A 1 232 ? 15.955 -9.164 -21.068 1.00 93.25 232 PRO A CA 1
ATOM 1838 C C . PRO A 1 232 ? 14.911 -8.487 -21.969 1.00 93.25 232 PRO A C 1
ATOM 1840 O O . PRO A 1 232 ? 15.060 -7.318 -22.332 1.00 93.25 232 PRO A O 1
ATOM 1843 N N . GLU A 1 233 ? 13.841 -9.194 -22.325 1.00 93.44 233 GLU A N 1
ATOM 1844 C CA . GLU A 1 233 ? 12.720 -8.679 -23.112 1.00 93.44 233 GLU A CA 1
ATOM 1845 C C . GLU A 1 233 ? 11.967 -7.579 -22.359 1.00 93.44 233 GLU A C 1
ATOM 1847 O O . GLU A 1 233 ? 11.597 -6.566 -22.957 1.00 93.44 233 GLU A O 1
ATOM 1852 N N . TYR A 1 234 ? 11.797 -7.742 -21.045 1.00 95.62 234 TYR A N 1
ATOM 1853 C CA . TYR A 1 234 ? 11.158 -6.752 -20.184 1.00 95.62 234 TYR A CA 1
ATOM 1854 C C . TYR A 1 234 ? 11.987 -5.470 -20.107 1.00 95.62 234 TYR A C 1
ATOM 1856 O O . TYR A 1 234 ? 11.451 -4.368 -20.228 1.00 95.62 234 TYR A O 1
ATOM 1864 N N . HIS A 1 235 ? 13.315 -5.595 -19.996 1.00 91.75 235 HIS A N 1
ATOM 1865 C CA . HIS A 1 235 ? 14.211 -4.439 -19.958 1.00 91.75 235 HIS A CA 1
ATOM 1866 C C . HIS A 1 235 ? 14.021 -3.522 -21.167 1.00 91.75 235 HIS A C 1
ATOM 1868 O O . HIS A 1 235 ? 14.016 -2.310 -20.997 1.00 91.75 235 HIS A O 1
ATOM 1874 N N . ARG A 1 236 ? 13.798 -4.072 -22.367 1.00 91.56 236 ARG A N 1
ATOM 1875 C CA . ARG A 1 236 ? 13.574 -3.272 -23.585 1.00 91.56 236 ARG A CA 1
ATOM 1876 C C . ARG A 1 236 ? 12.303 -2.425 -23.517 1.00 91.56 236 ARG A C 1
ATOM 1878 O O . ARG A 1 236 ? 12.269 -1.360 -24.121 1.00 91.56 236 ARG A O 1
ATOM 1885 N N . LYS A 1 237 ? 11.281 -2.882 -22.786 1.00 90.00 237 LYS A N 1
ATOM 1886 C CA . LYS A 1 237 ? 10.032 -2.139 -22.561 1.00 90.00 237 LYS A CA 1
ATOM 1887 C C . LYS A 1 237 ? 10.173 -1.074 -21.466 1.00 90.00 237 LYS A C 1
ATOM 1889 O O . LYS A 1 237 ? 9.389 -0.133 -21.436 1.00 90.00 237 LYS A O 1
ATOM 1894 N N . ALA A 1 238 ? 11.137 -1.237 -20.556 1.00 83.25 238 ALA A N 1
ATOM 1895 C CA . ALA A 1 238 ? 11.290 -0.422 -19.349 1.00 83.25 238 ALA A CA 1
ATOM 1896 C C . ALA A 1 238 ? 12.259 0.776 -19.478 1.00 83.25 238 ALA A C 1
ATOM 1898 O O . ALA A 1 238 ? 12.417 1.525 -18.507 1.00 83.25 238 ALA A O 1
ATOM 1899 N N . VAL A 1 239 ? 12.928 0.938 -20.629 1.00 69.81 239 VAL A N 1
ATOM 1900 C CA . VAL A 1 239 ? 13.870 2.045 -20.917 1.00 69.81 239 VAL A CA 1
ATOM 1901 C C . VAL A 1 239 ? 13.124 3.369 -21.094 1.00 69.81 239 VAL A C 1
ATOM 1903 O O . VAL A 1 239 ? 12.217 3.424 -21.947 1.00 69.81 239 VAL A O 1
#

Foldseek 3Di:
DDDDDDDDDDDDDDDDDDDDDDDDDDDDDDDDDDDDDDDDDDDDDDDDDDDPPDPPDPPDDDVVVLQPQDFADQDFDPLCVVLLVVVCCCVPPLVKDFDKQDPQFLVNLLVVVLVVVVVVDPDPVVSVVSVVLSVVLQVLLQVCLQPPQDDLLCNVVVVVCCVVPVPDRRRRIHFDNSSSSSSVPCRSVVSNDPDDPVRSVVSSVSSVVSSVVCSVCVVPRGDPVSIDRDDPVSVVVSD